Protein AF-0000000081766936 (afdb_homodimer)

Structure (mmCIF, N/CA/C/O backbone):
data_AF-0000000081766936-model_v1
#
loop_
_entity.id
_entity.type
_entity.pdbx_description
1 polymer 'FSD1-like protein'
#
loop_
_atom_site.group_PDB
_atom_site.id
_atom_site.type_symbol
_atom_site.label_atom_id
_atom_site.label_alt_id
_atom_site.label_comp_id
_atom_site.label_asym_id
_atom_site.label_entity_id
_atom_site.label_seq_id
_atom_site.pdbx_PDB_ins_code
_atom_site.Cartn_x
_atom_site.Cartn_y
_atom_site.Cartn_z
_atom_site.occupancy
_atom_site.B_iso_or_equiv
_atom_site.auth_seq_id
_atom_site.auth_comp_id
_atom_site.auth_asym_id
_atom_site.auth_atom_id
_atom_site.pdbx_PDB_model_num
ATOM 1 N N . MET A 1 1 ? -7.766 71.312 34.156 1 83.62 1 MET A N 1
ATOM 2 C CA . MET A 1 1 ? -7.609 71 32.75 1 83.62 1 MET A CA 1
ATOM 3 C C . MET A 1 1 ? -6.629 69.812 32.562 1 83.62 1 MET A C 1
ATOM 5 O O . MET A 1 1 ? -6.992 68.812 32 1 83.62 1 MET A O 1
ATOM 9 N N . LEU A 1 2 ? -5.496 69.875 33.344 1 88.75 2 LEU A N 1
ATOM 10 C CA . LEU A 1 2 ? -4.453 68.875 33.188 1 88.75 2 LEU A CA 1
ATOM 11 C C . LEU A 1 2 ? -4.863 67.5 33.812 1 88.75 2 LEU A C 1
ATOM 13 O O . LEU A 1 2 ? -4.609 66.438 33.25 1 88.75 2 LEU A O 1
ATOM 17 N N . LYS A 1 3 ? -5.656 67.562 34.938 1 91.81 3 LYS A N 1
ATOM 18 C CA . LYS A 1 3 ? -6.094 66.375 35.625 1 91.81 3 LYS A CA 1
ATOM 19 C C . LYS A 1 3 ? -7.094 65.562 34.781 1 91.81 3 LYS A C 1
ATOM 21 O O . LYS A 1 3 ? -7.031 64.375 34.719 1 91.81 3 LYS A O 1
ATOM 26 N N . GLU A 1 4 ? -7.965 66.25 34.188 1 93.62 4 GLU A N 1
ATOM 27 C CA . GLU A 1 4 ? -8.953 65.625 33.312 1 93.62 4 GLU A CA 1
ATOM 28 C C . GLU A 1 4 ? -8.289 64.938 32.125 1 93.62 4 GLU A C 1
ATOM 30 O O . GLU A 1 4 ? -8.68 63.844 31.734 1 93.62 4 GLU A O 1
ATOM 35 N N . ALA A 1 5 ? -7.328 65.625 31.578 1 92.69 5 ALA A N 1
ATOM 36 C CA . ALA A 1 5 ? -6.594 65.062 30.469 1 92.69 5 ALA A CA 1
ATOM 37 C C . ALA A 1 5 ? -5.859 63.781 30.875 1 92.69 5 ALA A C 1
ATOM 39 O O . ALA A 1 5 ? -5.844 62.781 30.125 1 92.69 5 ALA A O 1
ATOM 40 N N . LEU A 1 6 ? -5.273 63.75 32.094 1 95.75 6 LEU A N 1
ATOM 41 C CA . LEU A 1 6 ? -4.562 62.594 32.594 1 95.75 6 LEU A CA 1
ATOM 42 C C . LEU A 1 6 ? -5.527 61.438 32.844 1 95.75 6 LEU A C 1
ATOM 44 O O . LEU A 1 6 ? -5.211 60.281 32.562 1 95.75 6 LEU A O 1
ATOM 48 N N . GLN A 1 7 ? -6.684 61.781 33.375 1 95.56 7 GLN A N 1
ATOM 49 C CA . GLN A 1 7 ? -7.707 60.75 33.594 1 95.56 7 GLN A CA 1
ATOM 50 C C . GLN A 1 7 ? -8.141 60.094 32.312 1 95.56 7 GLN A C 1
ATOM 52 O O . GLN A 1 7 ? -8.367 58.906 32.25 1 95.56 7 GLN A O 1
ATOM 57 N N . ARG A 1 8 ? -8.219 60.875 31.25 1 96.19 8 ARG A N 1
ATOM 58 C CA . ARG A 1 8 ? -8.57 60.344 29.938 1 96.19 8 ARG A CA 1
ATOM 59 C C . ARG A 1 8 ? -7.477 59.438 29.422 1 96.19 8 ARG A C 1
ATOM 61 O O . ARG A 1 8 ? -7.766 58.375 28.828 1 96.19 8 ARG A O 1
ATOM 68 N N . ILE A 1 9 ? -6.27 59.781 29.609 1 95.38 9 ILE A N 1
ATOM 69 C CA . ILE A 1 9 ? -5.133 58.969 29.188 1 95.38 9 ILE A CA 1
ATOM 70 C C . ILE A 1 9 ? -5.168 57.625 29.922 1 95.38 9 ILE A C 1
ATOM 72 O O . ILE A 1 9 ? -4.957 56.562 29.297 1 95.38 9 ILE A O 1
ATOM 76 N N . ILE A 1 10 ? -5.465 57.688 31.203 1 96.69 10 ILE A N 1
ATOM 77 C CA . ILE A 1 10 ? -5.543 56.469 32.031 1 96.69 10 ILE A CA 1
ATOM 78 C C . ILE A 1 10 ? -6.625 55.531 31.484 1 96.69 10 ILE A C 1
ATOM 80 O O . ILE A 1 10 ? -6.402 54.344 31.312 1 96.69 10 ILE A O 1
ATOM 84 N N . SER A 1 11 ? -7.789 56.125 31.141 1 97.38 11 SER A N 1
ATOM 85 C CA . SER A 1 11 ? -8.883 55.344 30.594 1 97.38 11 SER A CA 1
ATOM 86 C C . SER A 1 11 ? -8.508 54.719 29.25 1 97.38 11 SER A C 1
ATOM 88 O O . SER A 1 11 ? -8.805 53.562 28.984 1 97.38 11 SER A O 1
ATOM 90 N N . THR A 1 12 ? -7.848 55.469 28.438 1 96.38 12 THR A N 1
ATOM 91 C CA . THR A 1 12 ? -7.426 55 27.109 1 96.38 12 THR A CA 1
ATOM 92 C C . THR A 1 12 ? -6.43 53.844 27.234 1 96.38 12 THR A C 1
ATOM 94 O O . THR A 1 12 ? -6.543 52.844 26.547 1 96.38 12 THR A O 1
ATOM 97 N N . LEU A 1 13 ? -5.492 54 28.156 1 96.75 13 LEU A N 1
ATOM 98 C CA . LEU A 1 13 ? -4.492 52.969 28.375 1 96.75 13 LEU A CA 1
ATOM 99 C C . LEU A 1 13 ? -5.137 51.688 28.906 1 96.75 13 LEU A C 1
ATOM 101 O O . LEU A 1 13 ? -4.812 50.594 28.453 1 96.75 13 LEU A O 1
ATOM 105 N N . ALA A 1 14 ? -6.031 51.875 29.859 1 97.31 14 ALA A N 1
ATOM 106 C CA . ALA A 1 14 ? -6.719 50.719 30.422 1 97.31 14 ALA A CA 1
ATOM 107 C C . ALA A 1 14 ? -7.488 49.938 29.359 1 97.31 14 ALA A C 1
ATOM 109 O O . ALA A 1 14 ? -7.422 48.719 29.312 1 97.31 14 ALA A O 1
ATOM 110 N N . ASN A 1 15 ? -8.203 50.688 28.531 1 97.69 15 ASN A N 1
ATOM 111 C CA . ASN A 1 15 ? -8.961 50.062 27.453 1 97.69 15 ASN A CA 1
ATOM 112 C C . ASN A 1 15 ? -8.039 49.344 26.469 1 97.69 15 ASN A C 1
ATOM 114 O O . ASN A 1 15 ? -8.359 48.25 26.016 1 97.69 15 ASN A O 1
ATOM 118 N N . LYS A 1 16 ? -6.945 49.969 26.109 1 97.38 16 LYS A N 1
ATOM 119 C CA . LYS A 1 16 ? -5.988 49.344 25.188 1 97.38 16 LYS A CA 1
ATOM 120 C C . LYS A 1 16 ? -5.41 48.062 25.797 1 97.38 16 LYS A C 1
ATOM 122 O O . LYS A 1 16 ? -5.254 47.062 25.109 1 97.38 16 LYS A O 1
ATOM 127 N N . ASN A 1 17 ? -5.07 48.094 27.125 1 97.5 17 ASN A N 1
ATOM 128 C CA . ASN A 1 17 ? -4.586 46.875 27.812 1 97.5 17 ASN A CA 1
ATOM 129 C C . ASN A 1 17 ? -5.598 45.75 27.734 1 97.5 17 ASN A C 1
ATOM 131 O O . ASN A 1 17 ? -5.219 44.594 27.516 1 97.5 17 ASN A O 1
ATOM 135 N N . ASP A 1 18 ? -6.836 46.125 27.812 1 98.12 18 ASP A N 1
ATOM 136 C CA . ASP A 1 18 ? -7.895 45.125 27.703 1 98.12 18 ASP A CA 1
ATOM 137 C C . ASP A 1 18 ? -7.938 44.531 26.312 1 98.12 18 ASP A C 1
ATOM 139 O O . ASP A 1 18 ? -8.109 43.312 26.156 1 98.12 18 ASP A O 1
ATOM 143 N N . GLU A 1 19 ? -7.793 45.344 25.297 1 98 19 GLU A N 1
ATOM 144 C CA . GLU A 1 19 ? -7.785 44.906 23.906 1 98 19 GLU A CA 1
ATOM 145 C C . GLU A 1 19 ? -6.625 43.938 23.656 1 98 19 GLU A C 1
ATOM 147 O O . GLU A 1 19 ? -6.801 42.906 23.016 1 98 19 GLU A O 1
ATOM 152 N N . ILE A 1 20 ? -5.496 44.25 24.219 1 98.44 20 ILE A N 1
ATOM 153 C CA . ILE A 1 20 ? -4.301 43.438 24 1 98.44 20 ILE A CA 1
ATOM 154 C C . ILE A 1 20 ? -4.449 42.094 24.719 1 98.44 20 ILE A C 1
ATOM 156 O O . ILE A 1 20 ? -4.098 41.062 24.172 1 98.44 20 ILE A O 1
ATOM 160 N N . GLN A 1 21 ? -4.984 42.219 26 1 98.12 21 GLN A N 1
ATOM 161 C CA . GLN A 1 21 ? -5.211 40.969 26.734 1 98.12 21 GLN A CA 1
ATOM 162 C C . GLN A 1 21 ? -6.164 40.031 25.984 1 98.12 21 GLN A C 1
ATOM 164 O O . GLN A 1 21 ? -5.941 38.844 25.922 1 98.12 21 GLN A O 1
ATOM 169 N N . ASN A 1 22 ? -7.242 40.625 25.422 1 98.31 22 ASN A N 1
ATOM 170 C CA . ASN A 1 22 ? -8.188 39.844 24.641 1 98.31 22 ASN A CA 1
ATOM 171 C C . ASN A 1 22 ? -7.52 39.219 23.406 1 98.31 22 ASN A C 1
ATOM 173 O O . ASN A 1 22 ? -7.824 38.094 23.047 1 98.31 22 ASN A O 1
ATOM 177 N N . PHE A 1 23 ? -6.664 39.906 22.75 1 98.44 23 PHE A N 1
ATOM 178 C CA . PHE A 1 23 ? -5.957 39.375 21.578 1 98.44 23 PHE A CA 1
ATOM 179 C C . PHE A 1 23 ? -5.008 38.25 21.969 1 98.44 23 PHE A C 1
ATOM 181 O O . PHE A 1 23 ? -4.891 37.281 21.25 1 98.44 23 PHE A O 1
ATOM 188 N N . ILE A 1 24 ? -4.371 38.375 23.125 1 98.38 24 ILE A N 1
ATOM 189 C CA . ILE A 1 24 ? -3.516 37.312 23.656 1 98.38 24 ILE A CA 1
ATOM 190 C C . ILE A 1 24 ? -4.332 36.031 23.828 1 98.38 24 ILE A C 1
ATOM 192 O O . ILE A 1 24 ? -3.883 34.938 23.438 1 98.38 24 ILE A O 1
ATOM 196 N N . ASP A 1 25 ? -5.496 36.188 24.375 1 98.44 25 ASP A N 1
ATOM 197 C CA . ASP A 1 25 ? -6.371 35.031 24.547 1 98.44 25 ASP A CA 1
ATOM 198 C C . ASP A 1 25 ? -6.719 34.406 23.188 1 98.44 25 ASP A C 1
ATOM 200 O O . ASP A 1 25 ? -6.742 33.188 23.062 1 98.44 25 ASP A O 1
ATOM 204 N N . THR A 1 26 ? -7.043 35.25 22.219 1 98.19 26 THR A N 1
ATOM 205 C CA . THR A 1 26 ? -7.34 34.75 20.875 1 98.19 26 THR A CA 1
ATOM 206 C C . THR A 1 26 ? -6.148 34 20.297 1 98.19 26 THR A C 1
ATOM 208 O O . THR A 1 26 ? -6.32 32.938 19.719 1 98.19 26 THR A O 1
ATOM 211 N N . LEU A 1 27 ? -4.969 34.562 20.469 1 98.62 27 LEU A N 1
ATOM 212 C CA . LEU A 1 27 ? -3.76 33.906 19.969 1 98.62 27 LEU A CA 1
ATOM 213 C C . LEU A 1 27 ? -3.557 32.562 20.641 1 98.62 27 LEU A C 1
ATOM 215 O O . LEU A 1 27 ? -3.229 31.562 19.984 1 98.62 27 LEU A O 1
ATOM 219 N N . ASN A 1 28 ? -3.779 32.531 21.953 1 98.5 28 ASN A N 1
ATOM 220 C CA . ASN A 1 28 ? -3.627 31.281 22.688 1 98.5 28 ASN A CA 1
ATOM 221 C C . ASN A 1 28 ? -4.633 30.234 22.219 1 98.5 28 ASN A C 1
ATOM 223 O O . ASN A 1 28 ? -4.297 29.062 22.094 1 98.5 28 ASN A O 1
ATOM 227 N N . HIS A 1 29 ? -5.832 30.688 21.953 1 98.19 29 HIS A N 1
ATOM 228 C CA . HIS A 1 29 ? -6.848 29.781 21.422 1 98.19 29 HIS A CA 1
ATOM 229 C C . HIS A 1 29 ? -6.461 29.25 20.047 1 98.19 29 HIS A C 1
ATOM 231 O O . HIS A 1 29 ? -6.605 28.047 19.766 1 98.19 29 HIS A O 1
ATOM 237 N N . THR A 1 30 ? -5.977 30.062 19.156 1 98.38 30 THR A N 1
ATOM 238 C CA . THR A 1 30 ? -5.555 29.672 17.812 1 98.38 30 THR A CA 1
ATOM 239 C C . THR A 1 30 ? -4.383 28.703 17.891 1 98.38 30 THR A C 1
ATOM 241 O O . THR A 1 30 ? -4.34 27.719 17.141 1 98.38 30 THR A O 1
ATOM 244 N N . LEU A 1 31 ? -3.471 29.016 18.828 1 98.06 31 LEU A N 1
ATOM 245 C CA . LEU A 1 31 ? -2.326 28.125 19.016 1 98.06 31 LEU A CA 1
ATOM 246 C C . LEU A 1 31 ? -2.781 26.734 19.406 1 98.06 31 LEU A C 1
ATOM 248 O O . LEU A 1 31 ? -2.301 25.734 18.859 1 98.06 31 LEU A O 1
ATOM 252 N N . LYS A 1 32 ? -3.705 26.656 20.344 1 98.25 32 LYS A N 1
ATOM 253 C CA . LYS A 1 32 ? -4.277 25.375 20.75 1 98.25 32 LYS A CA 1
ATOM 254 C C . LYS A 1 32 ? -4.973 24.688 19.578 1 98.25 32 LYS A C 1
ATOM 256 O O . LYS A 1 32 ? -4.863 23.484 19.406 1 98.25 32 LYS A O 1
ATOM 261 N N . GLY A 1 33 ? -5.656 25.5 18.781 1 98.12 33 GLY A N 1
ATOM 262 C CA . GLY A 1 33 ? -6.328 24.969 17.594 1 98.12 33 GLY A CA 1
ATOM 263 C C . GLY A 1 33 ? -5.367 24.375 16.578 1 98.12 33 GLY A C 1
ATOM 264 O O . GLY A 1 33 ? -5.641 23.328 15.992 1 98.12 33 GLY A O 1
ATOM 265 N N . VAL A 1 34 ? -4.23 25.031 16.359 1 98.12 34 VAL A N 1
ATOM 266 C CA . VAL A 1 34 ? -3.211 24.531 15.445 1 98.12 34 VAL A CA 1
ATOM 267 C C . VAL A 1 34 ? -2.727 23.156 15.906 1 98.12 34 VAL A C 1
ATOM 269 O O . VAL A 1 34 ? -2.627 22.219 15.102 1 98.12 34 VAL A O 1
ATOM 272 N N . GLN A 1 35 ? -2.482 23.016 17.219 1 97.62 35 GLN A N 1
ATOM 273 C CA . GLN A 1 35 ? -1.986 21.766 17.781 1 97.62 35 GLN A CA 1
ATOM 274 C C . GLN A 1 35 ? -3.023 20.656 17.656 1 97.62 35 GLN A C 1
ATOM 276 O O . GLN A 1 35 ? -2.705 19.547 17.219 1 97.62 35 GLN A O 1
ATOM 281 N N . GLU A 1 36 ? -4.246 20.938 17.984 1 97.56 36 GLU A N 1
ATOM 282 C CA . GLU A 1 36 ? -5.312 19.938 17.953 1 97.56 36 GLU A CA 1
ATOM 283 C C . GLU A 1 36 ? -5.625 19.516 16.516 1 97.56 36 GLU A C 1
ATOM 285 O O . GLU A 1 36 ? -5.781 18.312 16.25 1 97.56 36 GLU A O 1
AT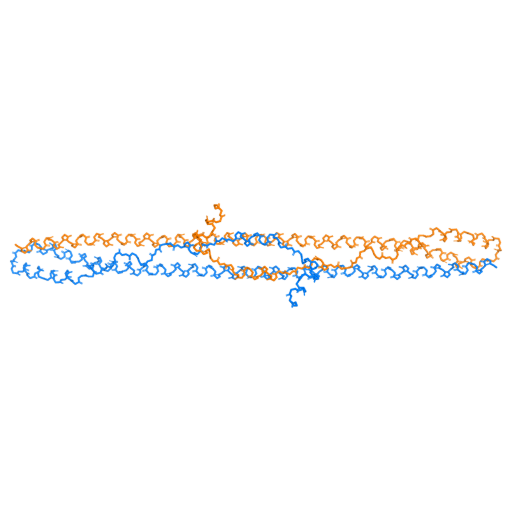OM 290 N N . ASN A 1 37 ? -5.684 20.484 15.633 1 95.88 37 ASN A N 1
ATOM 291 C CA . ASN A 1 37 ? -6.008 20.172 14.242 1 95.88 37 ASN A CA 1
ATOM 292 C C . ASN A 1 37 ? -4.895 19.391 13.57 1 95.88 37 ASN A C 1
ATOM 294 O O . ASN A 1 37 ? -5.164 18.469 12.789 1 95.88 37 ASN A O 1
ATOM 298 N N . SER A 1 38 ? -3.705 19.703 13.867 1 96.69 38 SER A N 1
ATOM 299 C CA . SER A 1 38 ? -2.58 18.953 13.328 1 96.69 38 SER A CA 1
ATOM 300 C C . SER A 1 38 ? -2.605 17.5 13.805 1 96.69 38 SER A C 1
ATOM 302 O O . SER A 1 38 ? -2.393 16.578 13.016 1 96.69 38 SER A O 1
ATOM 304 N N . SER A 1 39 ? -2.904 17.312 15.086 1 97.38 39 SER A N 1
ATOM 305 C CA . SER A 1 39 ? -2.98 15.969 15.648 1 97.38 39 SER A CA 1
ATOM 306 C C . SER A 1 39 ? -4.105 15.164 15.008 1 97.38 39 SER A C 1
ATOM 308 O O . SER A 1 39 ? -3.938 13.977 14.711 1 97.38 39 SER A O 1
ATOM 310 N N . ASN A 1 40 ? -5.207 15.844 14.852 1 96.38 40 ASN A N 1
ATOM 311 C CA . ASN A 1 40 ? -6.348 15.188 14.219 1 96.38 40 ASN A CA 1
ATOM 312 C C . ASN A 1 40 ? -6.027 14.758 12.789 1 96.38 40 ASN A C 1
ATOM 314 O O . ASN A 1 40 ? -6.344 13.633 12.391 1 96.38 40 ASN A O 1
ATOM 318 N N . ILE A 1 41 ? -5.422 15.625 12.055 1 95.56 41 ILE A N 1
ATOM 319 C CA . ILE A 1 41 ? -5.098 15.344 10.656 1 95.56 41 ILE A CA 1
ATOM 320 C C . ILE A 1 41 ? -4.078 14.211 10.586 1 95.56 41 ILE A C 1
ATOM 322 O O . ILE A 1 41 ? -4.176 13.336 9.719 1 95.56 41 ILE A O 1
ATOM 326 N N . LEU A 1 42 ? -3.152 14.195 11.539 1 96.81 42 LEU A N 1
ATOM 327 C CA . LEU A 1 42 ? -2.158 13.125 11.586 1 96.81 42 LEU A CA 1
ATOM 328 C C . LEU A 1 42 ? -2.816 11.781 11.867 1 96.81 42 LEU A C 1
ATOM 330 O O . LEU A 1 42 ? -2.457 10.766 11.266 1 96.81 42 LEU A O 1
ATOM 334 N N . SER A 1 43 ? -3.754 11.797 12.797 1 97.06 43 SER A N 1
ATOM 335 C CA . SER A 1 43 ? -4.484 10.578 13.125 1 97.06 43 SER A CA 1
ATOM 336 C C . SER A 1 43 ? -5.281 10.07 11.93 1 97.06 43 SER A C 1
ATOM 338 O O . SER A 1 43 ? -5.297 8.867 11.656 1 97.06 43 SER A O 1
ATOM 340 N N . GLU A 1 44 ? -5.934 10.977 11.25 1 93.56 44 GLU A N 1
ATOM 341 C CA . GLU A 1 44 ? -6.699 10.602 10.07 1 93.56 44 GLU A CA 1
ATOM 342 C C . GLU A 1 44 ? -5.789 10.07 8.961 1 93.56 44 GLU A C 1
ATOM 344 O O . GLU A 1 44 ? -6.141 9.117 8.266 1 93.56 44 GLU A O 1
ATOM 349 N N . LEU A 1 45 ? -4.684 10.695 8.797 1 94.81 45 LEU A N 1
ATOM 350 C CA . LEU A 1 45 ? -3.695 10.25 7.82 1 94.81 45 LEU A CA 1
ATOM 351 C C . LEU A 1 45 ? -3.244 8.828 8.117 1 94.81 45 LEU A C 1
ATOM 353 O O . LEU A 1 45 ? -3.182 7.988 7.211 1 94.81 45 LEU A O 1
ATOM 357 N N . ASP A 1 46 ? -2.959 8.539 9.406 1 96.56 46 ASP A N 1
ATOM 358 C CA . ASP A 1 46 ? -2.547 7.203 9.828 1 96.56 46 ASP A CA 1
ATOM 359 C C . ASP A 1 46 ? -3.621 6.168 9.5 1 96.56 46 ASP A C 1
ATOM 361 O O . ASP A 1 46 ? -3.311 5.062 9.055 1 96.56 46 ASP A O 1
ATOM 365 N N . GLU A 1 47 ? -4.832 6.504 9.758 1 95.69 47 GLU A N 1
ATOM 366 C CA . GLU A 1 47 ? -5.938 5.586 9.484 1 95.69 47 GLU A CA 1
ATOM 367 C C . GLU A 1 47 ? -6.062 5.309 7.988 1 95.69 47 GLU A C 1
ATOM 369 O O . GLU A 1 47 ? -6.332 4.176 7.582 1 95.69 47 GLU A O 1
ATOM 374 N N . GLU A 1 48 ? -5.898 6.359 7.195 1 91.56 48 GLU A N 1
ATOM 375 C CA . GLU A 1 48 ? -5.977 6.195 5.746 1 91.56 48 GLU A CA 1
ATOM 376 C C . GLU A 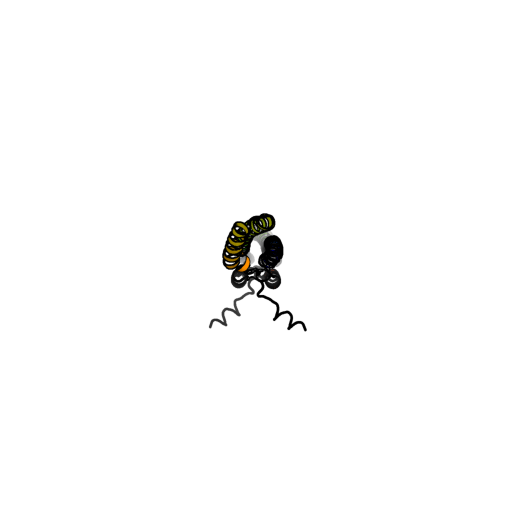1 48 ? -4.887 5.258 5.238 1 91.56 48 GLU A C 1
ATOM 378 O O . GLU A 1 48 ? -5.156 4.352 4.449 1 91.56 48 GLU A O 1
ATOM 383 N N . PHE A 1 49 ? -3.744 5.375 5.715 1 96.25 49 PHE A N 1
ATOM 384 C CA . PHE A 1 49 ? -2.648 4.523 5.266 1 96.25 49 PHE A CA 1
ATOM 385 C C . PHE A 1 49 ? -2.801 3.109 5.812 1 96.25 49 PHE A C 1
ATOM 387 O O . PHE A 1 49 ? -2.486 2.137 5.121 1 96.25 49 PHE A O 1
ATOM 394 N N . ASP A 1 50 ? -3.281 2.969 7.051 1 96.69 50 ASP A N 1
ATOM 395 C CA . ASP A 1 50 ? -3.58 1.643 7.586 1 96.69 50 ASP A CA 1
ATOM 396 C C . ASP A 1 50 ? -4.539 0.885 6.668 1 96.69 50 ASP A C 1
ATOM 398 O O . ASP A 1 50 ? -4.375 -0.317 6.445 1 96.69 50 ASP A O 1
ATOM 402 N N . SER A 1 51 ? -5.477 1.641 6.23 1 95 51 SER A N 1
ATOM 403 C CA . SER A 1 51 ? -6.453 1.029 5.336 1 95 51 SER A CA 1
ATOM 404 C C . SER A 1 51 ? -5.805 0.583 4.031 1 95 51 SER A C 1
ATOM 406 O O . SER A 1 51 ? -6.078 -0.511 3.535 1 95 51 SER A O 1
ATOM 408 N N . LEU A 1 52 ? -4.957 1.372 3.404 1 93.25 52 LEU A N 1
ATOM 409 C CA . LEU A 1 52 ? -4.258 1.016 2.176 1 93.25 52 LEU A CA 1
ATOM 410 C C . LEU A 1 52 ? -3.395 -0.225 2.383 1 93.25 52 LEU A C 1
ATOM 412 O O . LEU A 1 52 ? -3.428 -1.151 1.568 1 93.25 52 LEU A O 1
ATOM 416 N N . TYR A 1 53 ? -2.668 -0.272 3.561 1 96.69 53 TYR A N 1
ATOM 417 C CA . TYR A 1 53 ? -1.836 -1.431 3.867 1 96.69 53 TYR A CA 1
ATOM 418 C C . TYR A 1 53 ? -2.684 -2.689 4.008 1 96.69 53 TYR A C 1
ATOM 420 O O . TYR A 1 53 ? -2.307 -3.756 3.52 1 96.69 53 TYR A O 1
ATOM 428 N N . SER A 1 54 ? -3.777 -2.543 4.691 1 96.69 54 SER A N 1
ATOM 429 C CA . SER A 1 54 ? -4.66 -3.682 4.922 1 96.69 54 SER A CA 1
ATOM 430 C C . SER A 1 54 ? -5.199 -4.238 3.611 1 96.69 54 SER A C 1
ATOM 432 O O . SER A 1 54 ? -5.277 -5.457 3.434 1 96.69 54 SER A O 1
ATOM 434 N N . ILE A 1 55 ? -5.605 -3.414 2.705 1 94.12 55 ILE A N 1
ATOM 435 C CA . ILE A 1 55 ? -6.109 -3.842 1.404 1 94.12 55 ILE A CA 1
ATOM 436 C C . ILE A 1 55 ? -5.008 -4.566 0.636 1 94.12 55 ILE A C 1
ATOM 438 O O . ILE A 1 55 ? -5.238 -5.633 0.063 1 94.12 55 ILE A O 1
ATOM 442 N N . LEU A 1 56 ? -3.803 -4.016 0.574 1 94.81 56 LEU A N 1
ATOM 443 C CA . LEU A 1 56 ? -2.678 -4.645 -0.109 1 94.81 56 LEU A CA 1
ATOM 444 C C . LEU A 1 56 ? -2.416 -6.039 0.449 1 94.81 56 LEU A C 1
ATOM 446 O O . LEU A 1 56 ? -2.199 -6.984 -0.311 1 94.81 56 LEU A O 1
ATOM 450 N N . ASP A 1 57 ? -2.441 -6.199 1.84 1 96.56 57 ASP A N 1
ATOM 451 C CA . ASP A 1 57 ? -2.238 -7.5 2.477 1 96.56 57 ASP A CA 1
ATOM 452 C C . ASP A 1 57 ? -3.264 -8.516 1.987 1 96.56 57 ASP A C 1
ATOM 454 O O . ASP A 1 57 ? -2.912 -9.656 1.663 1 96.56 57 ASP A O 1
ATOM 458 N N . GLU A 1 58 ? -4.477 -8.07 1.956 1 95 58 GLU A N 1
ATOM 459 C CA . GLU A 1 58 ? -5.555 -8.969 1.555 1 95 58 GLU A CA 1
ATOM 460 C C . GLU A 1 58 ? -5.418 -9.375 0.092 1 95 58 GLU A C 1
ATOM 462 O O . GLU A 1 58 ? -5.559 -10.555 -0.242 1 95 58 GLU A O 1
ATOM 467 N N . VAL A 1 59 ? -5.195 -8.43 -0.766 1 93.81 59 VAL A N 1
ATOM 468 C CA . VAL A 1 59 ? -5.059 -8.703 -2.193 1 93.81 59 VAL A CA 1
ATOM 469 C C . VAL A 1 59 ? -3.863 -9.625 -2.432 1 93.81 59 VAL A C 1
ATOM 471 O O . VAL A 1 59 ? -3.955 -10.586 -3.199 1 93.81 59 VAL A O 1
ATOM 474 N N . LYS A 1 60 ? -2.725 -9.359 -1.828 1 94.81 60 LYS A N 1
ATOM 475 C CA . LYS A 1 60 ? -1.541 -10.211 -1.941 1 94.81 60 LYS A CA 1
ATOM 476 C C . LYS A 1 60 ? -1.861 -11.648 -1.561 1 94.81 60 LYS A C 1
ATOM 478 O O . LYS A 1 60 ? -1.518 -12.578 -2.291 1 94.81 60 LYS A O 1
ATOM 483 N N . GLU A 1 61 ? -2.5 -11.836 -0.386 1 96.69 61 GLU A N 1
ATOM 484 C CA . GLU A 1 61 ? -2.834 -13.18 0.085 1 96.69 61 GLU A CA 1
ATOM 485 C C . GLU A 1 61 ? -3.725 -13.906 -0.916 1 96.69 61 GLU A C 1
ATOM 487 O O . GLU A 1 61 ? -3.512 -15.086 -1.2 1 96.69 61 GLU A O 1
ATOM 492 N N . ASN A 1 62 ? -4.746 -13.18 -1.422 1 95.12 62 ASN A N 1
ATOM 493 C CA . ASN A 1 62 ? -5.66 -13.781 -2.387 1 95.12 62 ASN A CA 1
ATOM 494 C C . ASN A 1 62 ? -4.938 -14.203 -3.662 1 95.12 62 ASN A C 1
ATOM 496 O O . ASN A 1 62 ? -5.227 -15.25 -4.23 1 95.12 62 ASN A O 1
ATOM 500 N N . MET A 1 63 ? -4.047 -13.398 -4.117 1 93.56 63 MET A N 1
ATOM 501 C CA . MET A 1 63 ? -3.295 -13.719 -5.328 1 93.56 63 MET A CA 1
ATOM 502 C C . MET A 1 63 ? -2.363 -14.906 -5.09 1 93.56 63 MET A C 1
ATOM 504 O O . MET A 1 63 ? -2.246 -15.789 -5.941 1 93.56 63 MET A O 1
ATOM 508 N N . VAL A 1 64 ? -1.716 -14.922 -3.918 1 97.19 64 VAL A N 1
ATOM 509 C CA . VAL A 1 64 ? -0.863 -16.047 -3.561 1 97.19 64 VAL A CA 1
ATOM 510 C C . VAL A 1 64 ? -1.684 -17.344 -3.559 1 97.19 64 VAL A C 1
ATOM 512 O O . VAL A 1 64 ? -1.258 -18.359 -4.117 1 97.19 64 VAL A O 1
ATOM 515 N N . ILE A 1 65 ? -2.896 -17.281 -2.975 1 97.25 65 ILE A N 1
ATOM 516 C CA . ILE A 1 65 ? -3.783 -18.438 -2.912 1 97.25 65 ILE A CA 1
ATOM 517 C C . ILE A 1 65 ? -4.141 -18.891 -4.328 1 97.25 65 ILE A C 1
ATOM 519 O O . ILE A 1 65 ? -4.113 -20.078 -4.629 1 97.25 65 ILE A O 1
ATOM 523 N N . SER A 1 66 ? -4.461 -17.938 -5.211 1 95.88 66 SER A N 1
ATOM 524 C CA . SER A 1 66 ? -4.824 -18.266 -6.59 1 95.88 66 SER A CA 1
ATOM 525 C C . SER A 1 66 ? -3.68 -18.969 -7.312 1 95.88 66 SER A C 1
ATOM 527 O O . SER A 1 66 ? -3.9 -19.938 -8.031 1 95.88 66 SER A O 1
ATOM 529 N N . ILE A 1 67 ? -2.484 -18.5 -7.16 1 96.38 67 ILE A N 1
ATOM 530 C CA . ILE A 1 67 ? -1.314 -19.094 -7.805 1 96.38 67 ILE A CA 1
ATOM 531 C C . ILE A 1 67 ? -1.098 -20.516 -7.289 1 96.38 67 ILE A C 1
ATOM 533 O O . ILE A 1 67 ? -0.874 -21.438 -8.078 1 96.38 67 ILE A O 1
ATOM 537 N N . LYS A 1 68 ? -1.195 -20.703 -5.973 1 97.94 68 LYS A N 1
ATOM 538 C CA . LYS A 1 68 ? -0.988 -22.016 -5.367 1 97.94 68 LYS A CA 1
ATOM 539 C C . LYS A 1 68 ? -2.072 -23 -5.801 1 97.94 68 LYS A C 1
ATOM 541 O O . LYS A 1 68 ? -1.8 -24.172 -5.992 1 97.94 68 LYS A O 1
ATOM 546 N N . GLN A 1 69 ? -3.314 -22.5 -5.949 1 97.69 69 GLN A N 1
ATOM 547 C CA . GLN A 1 69 ? -4.406 -23.359 -6.418 1 97.69 69 GLN A CA 1
ATOM 548 C C . GLN A 1 69 ? -4.168 -23.812 -7.852 1 97.69 69 GLN A C 1
ATOM 550 O O . GLN A 1 69 ? -4.391 -24.984 -8.18 1 97.69 69 GLN A O 1
ATOM 555 N N . GLU A 1 70 ? -3.73 -22.875 -8.68 1 96.56 70 GLU A N 1
ATOM 556 C CA . GLU A 1 70 ? -3.42 -23.219 -10.062 1 96.56 70 GLU A CA 1
ATOM 557 C C . GLU A 1 70 ? -2.256 -24.203 -10.141 1 96.56 70 GLU A C 1
ATOM 559 O O . GLU A 1 70 ? -2.299 -25.172 -10.914 1 96.56 70 GLU A O 1
ATOM 564 N N . GLN A 1 71 ? -1.231 -23.969 -9.383 1 97.81 71 GLN A N 1
ATOM 565 C CA . GLN A 1 71 ? -0.109 -24.906 -9.305 1 97.81 71 GLN A CA 1
ATOM 566 C C . GLN A 1 71 ? -0.581 -26.297 -8.914 1 97.81 71 GLN A C 1
ATOM 568 O O . GLN A 1 71 ? -0.183 -27.297 -9.539 1 97.81 71 GLN A O 1
ATOM 573 N N . ALA A 1 72 ? -1.421 -26.391 -7.855 1 98.06 72 ALA A N 1
ATOM 574 C CA . ALA A 1 72 ? -1.921 -27.672 -7.367 1 98.06 72 ALA A CA 1
ATOM 575 C C . ALA A 1 72 ? -2.77 -28.375 -8.43 1 98.06 72 ALA A C 1
ATOM 577 O O . ALA A 1 72 ? -2.639 -29.578 -8.648 1 98.06 72 ALA A O 1
ATOM 578 N N . ARG A 1 73 ? -3.654 -27.609 -9.07 1 98.19 73 ARG A N 1
ATOM 579 C CA . ARG A 1 73 ? -4.527 -28.156 -10.102 1 98.19 73 ARG A CA 1
ATOM 580 C C . ARG A 1 73 ? -3.711 -28.781 -11.234 1 98.19 73 ARG A C 1
ATOM 582 O O . ARG A 1 73 ? -3.943 -29.922 -11.617 1 98.19 73 ARG A O 1
ATOM 589 N N . LYS A 1 74 ? -2.797 -28.078 -11.797 1 98.12 74 LYS A N 1
ATOM 590 C CA . LYS A 1 74 ? -1.97 -28.562 -12.898 1 98.12 74 LYS A CA 1
ATOM 591 C C . LYS A 1 74 ? -1.126 -29.766 -12.469 1 98.12 74 LYS A C 1
ATOM 593 O O . LYS A 1 74 ? -1.022 -30.75 -13.203 1 98.12 74 LYS A O 1
ATOM 598 N N . SER A 1 75 ? -0.492 -29.688 -11.258 1 98.5 75 SER A N 1
ATOM 599 C CA . SER A 1 75 ? 0.328 -30.781 -10.75 1 98.5 75 SER A CA 1
ATOM 600 C C . SER A 1 75 ? -0.492 -32.062 -10.602 1 98.5 75 SER A C 1
ATOM 602 O O . SER A 1 75 ? -0.03 -33.156 -10.953 1 98.5 75 SER A O 1
ATOM 604 N N . GLN A 1 76 ? -1.696 -31.906 -10.094 1 98.5 76 GLN A N 1
ATOM 605 C CA . GLN A 1 76 ? -2.564 -33.062 -9.891 1 98.5 76 GLN A CA 1
ATOM 606 C C . GLN A 1 76 ? -2.932 -33.719 -11.211 1 98.5 76 GLN A C 1
ATOM 608 O O . GLN A 1 76 ? -2.924 -34.938 -11.328 1 98.5 76 GLN A O 1
ATOM 613 N N . GLU A 1 77 ? -3.25 -32.938 -12.195 1 98.12 77 GLU A N 1
ATOM 614 C CA . GLU A 1 77 ? -3.598 -33.469 -13.516 1 98.12 77 GLU A CA 1
ATOM 615 C C . GLU A 1 77 ? -2.428 -34.219 -14.133 1 98.12 77 GLU A C 1
ATOM 617 O O . GLU A 1 77 ? -2.602 -35.312 -14.648 1 98.12 77 GLU A O 1
ATOM 622 N N . LEU A 1 78 ? -1.239 -33.656 -14.047 1 98.56 78 LEU A N 1
ATOM 623 C CA . LEU A 1 78 ? -0.046 -34.281 -14.602 1 98.56 78 LEU A CA 1
ATOM 624 C C . LEU A 1 78 ? 0.309 -35.562 -13.836 1 98.56 78 LEU A C 1
ATOM 626 O O . LEU A 1 78 ? 0.684 -36.562 -14.438 1 98.56 78 LEU A O 1
ATOM 630 N N . GLN A 1 79 ? 0.166 -35.5 -12.523 1 98.31 79 GLN A N 1
ATOM 631 C CA . GLN A 1 79 ? 0.446 -36.688 -11.703 1 98.31 79 GLN A CA 1
ATOM 632 C C . GLN A 1 79 ? -0.508 -37.844 -12.031 1 98.31 79 GLN A C 1
ATOM 634 O O . GLN A 1 79 ? -0.107 -39 -12.039 1 98.31 79 GLN A O 1
ATOM 639 N N . SER A 1 80 ? -1.745 -37.5 -12.289 1 98.06 80 SER A N 1
ATOM 640 C CA . SER A 1 80 ? -2.721 -38.531 -12.688 1 98.06 80 SER A CA 1
ATOM 641 C C . SER A 1 80 ? -2.324 -39.188 -14.008 1 98.06 80 SER A C 1
ATOM 643 O O . SER A 1 80 ? -2.385 -40.406 -14.133 1 98.06 80 SER A O 1
ATOM 645 N N . GLN A 1 81 ? -1.872 -38.344 -14.961 1 97.69 81 GLN A N 1
ATOM 646 C CA . GLN A 1 81 ? -1.408 -38.875 -16.234 1 97.69 81 GLN A CA 1
ATOM 647 C C . GLN A 1 81 ? -0.173 -39.75 -16.031 1 97.69 81 GLN A C 1
ATOM 649 O O . GLN A 1 81 ? -0.045 -40.812 -16.656 1 97.69 81 GLN A O 1
ATOM 654 N N . LEU A 1 82 ? 0.72 -39.312 -15.148 1 98.31 82 LEU A N 1
ATOM 655 C CA . LEU A 1 82 ? 1.918 -40.062 -14.852 1 98.31 82 LEU A CA 1
ATOM 656 C C . LEU A 1 82 ? 1.552 -41.469 -14.312 1 98.31 82 LEU A C 1
ATOM 658 O O . LEU A 1 82 ? 2.111 -42.469 -14.742 1 98.31 82 LEU A O 1
ATOM 662 N N . SER A 1 83 ? 0.583 -41.5 -13.469 1 98.06 83 SER A N 1
ATOM 663 C CA . SER A 1 83 ? 0.145 -42.75 -12.875 1 98.06 83 SER A CA 1
ATOM 664 C C . SER A 1 83 ? -0.442 -43.688 -13.93 1 98.06 83 SER A C 1
ATOM 666 O O . SER A 1 83 ? -0.142 -44.906 -13.945 1 98.06 83 SER A O 1
ATOM 668 N N . GLN A 1 84 ? -1.227 -43.188 -14.805 1 97.56 84 GLN A N 1
ATOM 669 C CA . GLN A 1 84 ? -1.811 -43.969 -15.891 1 97.56 84 GLN A CA 1
ATOM 670 C C . GLN A 1 84 ? -0.728 -44.531 -16.797 1 97.56 84 GLN A C 1
ATOM 672 O O . GLN A 1 84 ? -0.776 -45.719 -17.172 1 97.56 84 GLN A O 1
ATOM 677 N N . CYS A 1 85 ? 0.203 -43.688 -17.125 1 98.06 85 CYS A N 1
ATOM 678 C CA . CYS A 1 85 ? 1.297 -44.094 -17.984 1 98.06 85 CYS A CA 1
ATOM 679 C C . CYS A 1 85 ? 2.137 -45.188 -17.328 1 98.06 85 CYS A C 1
ATOM 681 O O . CYS A 1 85 ? 2.514 -46.156 -17.969 1 98.06 85 CYS A O 1
ATOM 683 N N . ASN A 1 86 ? 2.439 -45.031 -16.047 1 97.94 86 ASN A N 1
ATOM 684 C CA . ASN A 1 86 ? 3.232 -46 -15.32 1 97.94 86 ASN A CA 1
ATOM 685 C C . ASN A 1 86 ? 2.533 -47.375 -15.281 1 97.94 86 ASN A C 1
ATOM 687 O O . ASN A 1 86 ? 3.166 -48.406 -15.492 1 97.94 86 ASN A O 1
ATOM 691 N N . ASN A 1 87 ? 1.224 -47.375 -15.062 1 97.38 87 ASN A N 1
ATOM 692 C CA . ASN A 1 87 ? 0.448 -48.625 -15.055 1 97.38 87 ASN A CA 1
ATOM 693 C C . ASN A 1 87 ? 0.448 -49.281 -16.422 1 97.38 87 ASN A C 1
ATOM 695 O O . ASN A 1 87 ? 0.639 -50.5 -16.531 1 97.38 87 ASN A O 1
ATOM 699 N N . ALA A 1 88 ? 0.265 -48.5 -17.438 1 97.19 88 ALA A N 1
ATOM 700 C CA . ALA A 1 88 ? 0.255 -49.031 -18.797 1 97.19 88 ALA A CA 1
ATOM 701 C C . ALA A 1 88 ? 1.62 -49.594 -19.172 1 97.19 88 ALA A C 1
ATOM 703 O O . ALA A 1 88 ? 1.707 -50.656 -19.797 1 97.19 88 ALA A O 1
ATOM 704 N N . LEU A 1 89 ? 2.65 -48.844 -18.812 1 97.5 89 LEU A N 1
ATOM 705 C CA . LEU A 1 89 ? 4.012 -49.281 -19.109 1 97.5 89 LEU A CA 1
ATOM 706 C C . LEU A 1 89 ? 4.32 -50.594 -18.422 1 97.5 89 LEU A C 1
ATOM 708 O O . LEU A 1 89 ? 4.875 -51.531 -19.031 1 97.5 89 LEU A O 1
ATOM 712 N N . GLU A 1 90 ? 3.906 -50.75 -17.172 1 96.88 90 GLU A N 1
ATOM 713 C CA . GLU A 1 90 ? 4.117 -51.969 -16.406 1 96.88 90 GLU A CA 1
ATOM 714 C C . GLU A 1 90 ? 3.404 -53.156 -17.062 1 96.88 90 GLU A C 1
ATOM 716 O O . GLU A 1 90 ? 3.998 -54.219 -17.25 1 96.88 90 GLU A O 1
ATOM 721 N N . ASN A 1 91 ? 2.178 -52.969 -17.453 1 96.06 91 ASN A N 1
ATOM 722 C CA . ASN A 1 91 ? 1.396 -54 -18.109 1 96.06 91 ASN A CA 1
ATOM 723 C C . ASN A 1 91 ? 2.01 -54.406 -19.453 1 96.06 91 ASN A C 1
ATOM 725 O O . ASN A 1 91 ? 2.102 -55.594 -19.781 1 96.06 91 ASN A O 1
ATOM 729 N N . SER A 1 92 ? 2.418 -53.406 -20.141 1 96.88 92 SER A N 1
ATOM 730 C CA . SER A 1 92 ? 2.996 -53.656 -21.453 1 96.88 92 SER A CA 1
ATOM 731 C C . SER A 1 92 ? 4.336 -54.344 -21.344 1 96.88 92 SER A C 1
ATOM 733 O O . SER A 1 92 ? 4.664 -55.219 -22.188 1 96.88 92 SER A O 1
ATOM 735 N N . GLU A 1 93 ? 5.09 -54.031 -20.312 1 96.94 93 GLU A N 1
ATOM 736 C CA . GLU A 1 93 ? 6.375 -54.688 -20.094 1 96.94 93 GLU A CA 1
ATOM 737 C C . GLU A 1 93 ? 6.191 -56.156 -19.75 1 96.94 93 GLU A C 1
ATOM 739 O O . GLU A 1 93 ? 6.949 -57.031 -20.219 1 96.94 93 GLU A O 1
ATOM 744 N N . GLU A 1 94 ? 5.188 -56.5 -18.969 1 96.88 94 GLU A N 1
ATOM 745 C CA . GLU A 1 94 ? 4.879 -57.875 -18.641 1 96.88 94 GLU A CA 1
ATOM 746 C C . GLU A 1 94 ? 4.496 -58.656 -19.891 1 96.88 94 GLU A C 1
ATOM 748 O O . GLU A 1 94 ? 4.938 -59.812 -20.078 1 96.88 94 GLU A O 1
ATOM 753 N N . LEU A 1 95 ? 3.67 -58.062 -20.719 1 97.12 95 LEU A N 1
ATOM 754 C CA . LEU A 1 95 ? 3.244 -58.719 -21.969 1 97.12 95 LEU A CA 1
ATOM 755 C C . LEU A 1 95 ? 4.426 -58.906 -22.906 1 97.12 95 LEU A C 1
ATOM 757 O O . LEU A 1 95 ? 4.551 -59.969 -23.531 1 97.12 95 LEU A O 1
ATOM 761 N N . LEU A 1 96 ? 5.25 -57.938 -23 1 97.62 96 LEU A N 1
ATOM 762 C CA . LEU A 1 96 ? 6.449 -58.031 -23.828 1 97.62 96 LEU A CA 1
ATOM 763 C C . LEU A 1 96 ? 7.348 -59.156 -23.359 1 97.62 96 LEU A C 1
ATOM 765 O O . LEU A 1 96 ? 7.844 -59.938 -24.172 1 97.62 96 LEU A O 1
ATOM 769 N N . GLU A 1 97 ? 7.57 -59.344 -22.062 1 97.31 97 GLU A N 1
ATOM 770 C CA . GLU A 1 97 ? 8.391 -60.406 -21.5 1 97.31 97 GLU A CA 1
ATOM 771 C C . GLU A 1 97 ? 7.789 -61.781 -21.812 1 97.31 97 GLU A C 1
ATOM 773 O O . GLU A 1 97 ? 8.508 -62.719 -22.188 1 97.31 97 GLU A O 1
ATOM 778 N N . PHE A 1 98 ? 6.457 -61.781 -21.609 1 96.38 98 PHE A N 1
ATOM 779 C CA . PHE A 1 98 ? 5.77 -63.031 -21.906 1 96.38 98 PHE A CA 1
ATOM 780 C C . PHE A 1 98 ? 5.934 -63.406 -23.375 1 96.38 98 PHE A C 1
ATOM 782 O O . PHE A 1 98 ? 6.219 -64.562 -23.719 1 96.38 98 PHE A O 1
ATOM 789 N N . ALA A 1 99 ? 5.762 -62.5 -24.234 1 97.5 99 ALA A N 1
ATOM 790 C CA . ALA A 1 99 ? 5.883 -62.719 -25.672 1 97.5 99 ALA A CA 1
ATOM 791 C C . ALA A 1 99 ? 7.297 -63.156 -26.047 1 97.5 99 ALA A C 1
ATOM 793 O O . ALA A 1 99 ? 7.477 -64.125 -26.828 1 97.5 99 ALA A O 1
ATOM 794 N N . THR A 1 100 ? 8.25 -62.562 -25.469 1 97.25 100 THR A N 1
ATOM 795 C CA . THR A 1 100 ? 9.641 -62.906 -25.75 1 97.25 100 THR A CA 1
ATOM 796 C C . THR A 1 100 ? 9.969 -64.312 -25.297 1 97.25 100 THR A C 1
ATOM 798 O O . THR A 1 100 ? 10.602 -65.062 -26.047 1 97.25 100 THR A O 1
ATOM 801 N N . ARG A 1 101 ? 9.5 -64.75 -24.141 1 96.75 101 ARG A N 1
ATOM 802 C CA . ARG A 1 101 ? 9.75 -66.125 -23.625 1 96.75 101 ARG A CA 1
ATOM 803 C C . ARG A 1 101 ? 9.047 -67.188 -24.469 1 96.75 101 ARG A C 1
ATOM 805 O O . ARG A 1 101 ? 9.555 -68.312 -24.625 1 96.75 101 ARG A O 1
ATOM 812 N N . SER A 1 102 ? 7.906 -66.688 -25.078 1 96.56 102 SER A N 1
ATOM 813 C CA . SER A 1 102 ? 7.098 -67.688 -25.844 1 96.56 102 SER A CA 1
ATOM 814 C C . SER A 1 102 ? 7.762 -68 -27.172 1 96.56 102 SER A C 1
ATOM 816 O O . SER A 1 102 ? 7.43 -69 -27.797 1 96.56 102 SER A O 1
ATOM 818 N N . LEU A 1 103 ? 8.688 -67.188 -27.594 1 94 103 LEU A N 1
ATOM 819 C CA . LEU A 1 103 ? 9.414 -67.438 -28.828 1 94 103 LEU A CA 1
ATOM 820 C C . LEU A 1 103 ? 10.25 -68.688 -28.703 1 94 103 LEU A C 1
ATOM 822 O O . LEU A 1 103 ? 10.57 -69.312 -29.703 1 94 103 LEU A O 1
ATOM 826 N N . ASP A 1 104 ? 10.586 -69.062 -27.484 1 94.19 104 ASP A N 1
ATOM 827 C CA . ASP A 1 104 ? 11.484 -70.188 -27.25 1 94.19 104 ASP A CA 1
ATOM 828 C C . ASP A 1 104 ? 10.695 -71.5 -27.109 1 94.19 104 ASP A C 1
ATOM 830 O O . ASP A 1 104 ? 11.273 -72.562 -26.953 1 94.19 104 ASP A O 1
ATOM 834 N N . ILE A 1 105 ? 9.391 -71.438 -27.109 1 94.69 105 ILE A N 1
ATOM 835 C CA . ILE A 1 105 ? 8.562 -72.625 -26.984 1 94.69 105 ILE A CA 1
ATOM 836 C C . ILE A 1 105 ? 8.773 -73.5 -28.203 1 94.69 105 ILE A C 1
ATOM 838 O O . ILE A 1 105 ? 8.602 -73.062 -29.344 1 94.69 105 ILE A O 1
ATOM 842 N N . LYS A 1 106 ? 9.016 -74.812 -27.969 1 95 106 LYS A N 1
ATOM 843 C CA . LYS A 1 106 ? 9.375 -75.688 -29.047 1 95 106 LYS A CA 1
ATOM 844 C C . LYS A 1 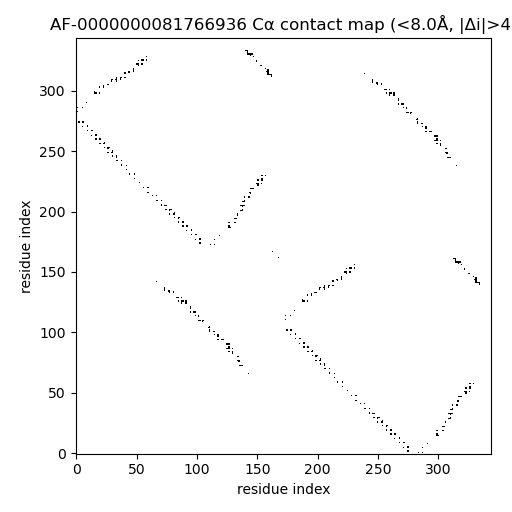106 ? 8.164 -76.5 -29.516 1 95 106 LYS A C 1
ATOM 846 O O . LYS A 1 106 ? 8.023 -76.812 -30.703 1 95 106 LYS A O 1
ATOM 851 N N . GLU A 1 107 ? 7.301 -76.75 -28.578 1 95.19 107 GLU A N 1
ATOM 852 C CA . GLU A 1 107 ? 6.109 -77.562 -28.922 1 95.19 107 GLU A CA 1
ATOM 853 C C . GLU A 1 107 ? 5.113 -76.688 -29.719 1 95.19 107 GLU A C 1
ATOM 855 O O . GLU A 1 107 ? 4.586 -75.688 -29.203 1 95.19 107 GLU A O 1
ATOM 860 N N . PRO A 1 108 ? 4.684 -77.125 -30.969 1 92.75 108 PRO A N 1
ATOM 861 C CA . PRO A 1 108 ? 3.867 -76.25 -31.844 1 92.75 108 PRO A CA 1
ATOM 862 C C . PRO A 1 108 ? 2.5 -75.938 -31.25 1 92.75 108 PRO A C 1
ATOM 864 O O . PRO A 1 108 ? 2.025 -74.812 -31.359 1 92.75 108 PRO A O 1
ATOM 867 N N . GLU A 1 109 ? 1.896 -76.938 -30.672 1 94.56 109 GLU A N 1
ATOM 868 C CA . GLU A 1 109 ? 0.576 -76.688 -30.094 1 94.56 109 GLU A CA 1
ATOM 869 C C . GLU A 1 109 ? 0.648 -75.688 -28.938 1 94.56 109 GLU A C 1
ATOM 871 O O . GLU A 1 109 ? -0.208 -74.812 -28.812 1 94.56 109 GLU A O 1
ATOM 876 N N . GLU A 1 110 ? 1.69 -75.875 -28.141 1 94.75 110 GLU A N 1
ATOM 877 C CA . GLU A 1 110 ? 1.901 -75 -27.031 1 94.75 110 GLU A CA 1
ATOM 878 C C . GLU A 1 110 ? 2.229 -73.562 -27.516 1 94.75 110 GLU A C 1
ATOM 880 O O . GLU A 1 110 ? 1.759 -72.562 -26.938 1 94.75 110 GLU A O 1
ATOM 885 N N . PHE A 1 111 ? 3.066 -73.5 -28.562 1 95.69 111 PHE A N 1
ATOM 886 C CA . PHE A 1 111 ? 3.426 -72.188 -29.156 1 95.69 111 PHE A CA 1
ATOM 887 C C . PHE A 1 111 ? 2.193 -71.5 -29.703 1 95.69 111 PHE A C 1
ATOM 889 O O . PHE A 1 111 ? 1.996 -70.312 -29.453 1 95.69 111 PHE A O 1
ATOM 896 N N . SER A 1 112 ? 1.32 -72.188 -30.438 1 94.75 112 SER A N 1
ATOM 897 C CA . SER A 1 112 ? 0.12 -71.625 -31.047 1 94.75 112 SER A CA 1
ATOM 898 C C . SER A 1 112 ? -0.828 -71.062 -29.984 1 94.75 112 SER A C 1
ATOM 900 O O . SER A 1 112 ? -1.422 -70 -30.156 1 94.75 112 SER A O 1
ATOM 902 N N . LYS A 1 113 ? -0.922 -71.75 -28.875 1 95.5 113 LYS A N 1
ATOM 903 C CA . LYS A 1 113 ? -1.773 -71.312 -27.766 1 95.5 113 LYS A CA 1
ATOM 904 C C . LYS A 1 113 ? -1.246 -70.062 -27.141 1 95.5 113 LYS A C 1
ATOM 906 O O . LYS A 1 113 ? -2.01 -69.125 -26.891 1 95.5 113 LYS A O 1
ATOM 911 N N . ALA A 1 114 ? 0.011 -70 -26.906 1 94.94 114 ALA A N 1
ATOM 912 C CA . ALA A 1 114 ? 0.633 -68.875 -26.312 1 94.94 114 ALA A CA 1
ATOM 913 C C . ALA A 1 114 ? 0.507 -67.625 -27.234 1 94.94 114 ALA A C 1
ATOM 915 O O . ALA A 1 114 ? 0.193 -66.562 -26.781 1 94.94 114 ALA A O 1
ATOM 916 N N . ALA A 1 115 ? 0.749 -67.812 -28.5 1 94.62 115 ALA A N 1
ATOM 917 C CA . ALA A 1 115 ? 0.675 -66.75 -29.484 1 94.62 115 ALA A CA 1
ATOM 918 C C . ALA A 1 115 ? -0.728 -66.188 -29.531 1 94.62 115 ALA A C 1
ATOM 920 O O . ALA A 1 115 ? -0.884 -64.938 -29.641 1 94.62 115 ALA A O 1
ATOM 921 N N . ARG A 1 116 ? -1.728 -67 -29.484 1 94.38 116 ARG A N 1
ATOM 922 C CA . ARG A 1 116 ? -3.111 -66.562 -29.484 1 94.38 116 ARG A CA 1
ATOM 923 C C . ARG A 1 116 ? -3.42 -65.688 -28.234 1 94.38 116 ARG A C 1
ATOM 925 O O . ARG A 1 116 ? -4.074 -64.688 -28.312 1 94.38 116 ARG A O 1
ATOM 932 N N . GLN A 1 117 ? -2.898 -66.188 -27.094 1 95.44 117 GLN A N 1
ATOM 933 C CA . GLN A 1 117 ? -3.1 -65.5 -25.828 1 95.44 117 GLN A CA 1
ATOM 934 C C . GLN A 1 117 ? -2.463 -64.125 -25.859 1 95.44 117 GLN A C 1
ATOM 936 O O . GLN A 1 117 ? -3.064 -63.125 -25.406 1 95.44 117 GLN A O 1
ATOM 941 N N . ILE A 1 118 ? -1.334 -64.062 -26.438 1 96.5 118 ILE A N 1
ATOM 942 C CA . ILE A 1 118 ? -0.592 -62.781 -26.516 1 96.5 118 ILE A CA 1
ATOM 943 C C . ILE A 1 118 ? -1.325 -61.812 -27.438 1 96.5 118 ILE A C 1
ATOM 945 O O . ILE A 1 118 ? -1.459 -60.625 -27.109 1 96.5 118 ILE A O 1
ATOM 949 N N . LYS A 1 119 ? -1.758 -62.25 -28.562 1 94.5 119 LYS A N 1
ATOM 950 C CA . LYS A 1 119 ? -2.502 -61.406 -29.5 1 94.5 119 LYS A CA 1
ATOM 951 C C . LYS A 1 119 ? -3.748 -60.812 -28.844 1 94.5 119 LYS A C 1
ATOM 953 O O . LYS A 1 119 ? -4.035 -59.625 -29 1 94.5 119 LYS A O 1
ATOM 958 N N . ASP A 1 120 ? -4.504 -61.656 -28.078 1 94.12 120 ASP A N 1
ATOM 959 C CA . ASP A 1 120 ? -5.707 -61.219 -27.391 1 94.12 120 ASP A CA 1
ATOM 960 C C . ASP A 1 120 ? -5.383 -60.156 -26.359 1 94.12 120 ASP A C 1
ATOM 962 O O . ASP A 1 120 ? -6.082 -59.125 -26.266 1 94.12 120 ASP A O 1
ATOM 966 N N . ARG A 1 121 ? -4.273 -60.281 -25.641 1 94.5 121 ARG A N 1
ATOM 967 C CA . ARG A 1 121 ? -3.898 -59.375 -24.578 1 94.5 121 ARG A CA 1
ATOM 968 C C . ARG A 1 121 ? -3.414 -58.031 -25.172 1 94.5 121 ARG A C 1
ATOM 970 O O . ARG A 1 121 ? -3.65 -56.969 -24.594 1 94.5 121 ARG A O 1
ATOM 977 N N . VAL A 1 122 ? -2.691 -58.156 -26.312 1 94.81 122 VAL A N 1
ATOM 978 C CA . VAL A 1 122 ? -2.184 -56.938 -26.953 1 94.81 122 VAL A CA 1
ATOM 979 C C . VAL A 1 122 ? -3.35 -56.094 -27.438 1 94.81 122 VAL A C 1
ATOM 981 O O . VAL A 1 122 ? -3.316 -54.875 -27.328 1 94.81 122 VAL A O 1
ATOM 984 N N . THR A 1 123 ? -4.387 -56.719 -27.984 1 91.12 123 THR A N 1
ATOM 985 C CA . THR A 1 123 ? -5.555 -56.031 -28.516 1 91.12 123 THR A CA 1
ATOM 986 C C . THR A 1 123 ? -6.266 -55.25 -27.422 1 91.12 123 THR A C 1
ATOM 988 O O . THR A 1 123 ? -6.832 -54.156 -27.672 1 91.12 123 THR A O 1
ATOM 991 N N . MET A 1 124 ? -6.086 -55.625 -26.109 1 89.75 124 MET A N 1
ATOM 992 C CA . MET A 1 124 ? -6.812 -55.031 -25 1 89.75 124 MET A CA 1
ATOM 993 C C . MET A 1 124 ? -5.879 -54.156 -24.141 1 89.75 124 MET A C 1
ATOM 995 O O . MET A 1 124 ? -6.316 -53.531 -23.203 1 89.75 124 MET A O 1
ATOM 999 N N . ALA A 1 125 ? -4.633 -54.094 -24.547 1 92.38 125 ALA A N 1
ATOM 1000 C CA . ALA A 1 125 ? -3.625 -53.469 -23.703 1 92.38 125 ALA A CA 1
ATOM 1001 C C . ALA A 1 125 ? -3.859 -51.969 -23.578 1 92.38 125 ALA A C 1
ATOM 1003 O O . ALA A 1 125 ? -4.062 -51.281 -24.594 1 92.38 125 ALA A O 1
ATOM 1004 N N . SER A 1 126 ? -3.816 -51.531 -22.328 1 92.06 126 SER A N 1
ATOM 1005 C CA . SER A 1 126 ? -4.035 -50.125 -22.031 1 92.06 126 SER A CA 1
ATOM 1006 C C . SER A 1 126 ? -2.98 -49.219 -22.688 1 92.06 126 SER A C 1
ATOM 1008 O O . SER A 1 126 ? -3.244 -48.062 -23.016 1 92.06 126 SER A O 1
ATOM 1010 N N . ALA A 1 127 ? -1.834 -49.781 -22.875 1 93.88 127 ALA A N 1
ATOM 1011 C CA . ALA A 1 127 ? -0.728 -49.062 -23.484 1 93.88 127 ALA A CA 1
ATOM 1012 C C . ALA A 1 127 ? -1.146 -48.438 -24.812 1 93.88 127 ALA A C 1
ATOM 1014 O O . ALA A 1 127 ? -0.737 -47.312 -25.141 1 93.88 127 ALA A O 1
ATOM 1015 N N . PHE A 1 128 ? -2.012 -49.094 -25.547 1 94.62 128 PHE A N 1
ATOM 1016 C CA . PHE A 1 128 ? -2.365 -48.656 -26.891 1 94.62 128 PHE A CA 1
ATOM 1017 C C . PHE A 1 128 ? -3.6 -47.75 -26.844 1 94.62 128 PHE A C 1
ATOM 1019 O O . PHE A 1 128 ? -4.02 -47.219 -27.875 1 94.62 128 PHE A O 1
ATOM 1026 N N . ARG A 1 129 ? -4.152 -47.469 -25.703 1 93 129 ARG A N 1
ATOM 1027 C CA . ARG A 1 129 ? -5.328 -46.625 -25.531 1 93 129 ARG A CA 1
ATOM 1028 C C . ARG A 1 129 ? -4.973 -45.312 -24.828 1 93 129 ARG A C 1
ATOM 1030 O O . ARG A 1 129 ? -5.82 -44.438 -24.688 1 93 129 ARG A O 1
ATOM 1037 N N . LEU A 1 130 ? -3.75 -45.188 -24.453 1 94.44 130 LEU A N 1
ATOM 1038 C CA . LEU A 1 130 ? -3.279 -44 -23.719 1 94.44 130 LEU A CA 1
ATOM 1039 C C . LEU A 1 130 ? -3.164 -42.781 -24.625 1 94.44 130 LEU A C 1
ATOM 1041 O O . LEU A 1 130 ? -2.711 -42.906 -25.766 1 94.44 130 LEU A O 1
ATOM 1045 N N . SER A 1 131 ? -3.703 -41.719 -24.188 1 92.19 131 SER A N 1
ATOM 1046 C CA . SER A 1 131 ? -3.412 -40.438 -24.844 1 92.19 131 SER A CA 1
ATOM 1047 C C . SER A 1 131 ? -2.043 -39.906 -24.438 1 92.19 131 SER A C 1
ATOM 1049 O O . SER A 1 131 ? -1.771 -39.719 -23.25 1 92.19 131 SER A O 1
ATOM 1051 N N . LEU A 1 132 ? -1.195 -39.688 -25.453 1 95.56 132 LEU A N 1
ATOM 1052 C CA . LEU A 1 132 ? 0.16 -39.25 -25.188 1 95.56 132 LEU A CA 1
ATOM 1053 C C . LEU A 1 132 ? 0.266 -37.719 -25.406 1 95.56 132 LEU A C 1
ATOM 1055 O O . LEU A 1 132 ? 1.121 -37.25 -26.156 1 95.56 132 LEU A O 1
ATOM 1059 N N . LYS A 1 133 ? -0.619 -37.031 -24.781 1 96.38 133 LYS A N 1
ATOM 1060 C CA . LYS A 1 133 ? -0.63 -35.594 -24.734 1 96.38 133 LYS A CA 1
ATOM 1061 C C . LYS A 1 133 ? -0.872 -35.062 -23.328 1 96.38 133 LYS A C 1
ATOM 1063 O O . LYS A 1 133 ? -1.847 -35.438 -22.672 1 96.38 133 LYS A O 1
ATOM 1068 N N . PRO A 1 134 ? 0.094 -34.25 -23 1 96.94 134 PRO A N 1
ATOM 1069 C CA . PRO A 1 134 ? -0.156 -33.688 -21.672 1 96.94 134 PRO A CA 1
ATOM 1070 C C . PRO A 1 134 ? -1.485 -32.938 -21.578 1 96.94 134 PRO A C 1
ATOM 1072 O O . PRO A 1 134 ? -1.842 -32.219 -22.5 1 96.94 134 PRO A O 1
ATOM 1075 N N . LYS A 1 135 ? -2.262 -33.094 -20.469 1 96.25 135 LYS A N 1
ATOM 1076 C CA . LYS A 1 135 ? -3.576 -32.469 -20.312 1 96.25 135 LYS A CA 1
ATOM 1077 C C . LYS A 1 135 ? -3.453 -30.984 -20.016 1 96.25 135 LYS A C 1
ATOM 1079 O O . LYS A 1 135 ? -4.371 -30.203 -20.297 1 96.25 135 LYS A O 1
ATOM 1084 N N . VAL A 1 136 ? -2.227 -30.562 -19.344 1 97.06 136 VAL A N 1
ATOM 1085 C CA . VAL A 1 136 ? -1.987 -29.172 -19.016 1 97.06 136 VAL A CA 1
ATOM 1086 C C . VAL A 1 136 ? -0.55 -28.797 -19.375 1 97.06 136 VAL A C 1
ATOM 1088 O O . VAL A 1 136 ? 0.304 -29.672 -19.531 1 97.06 136 VAL A O 1
ATOM 1091 N N . SER A 1 137 ? -0.441 -27.531 -19.625 1 96.31 137 SER A N 1
ATOM 1092 C CA . SER A 1 137 ? 0.907 -27.031 -19.859 1 96.31 137 SER A CA 1
ATOM 1093 C C . SER A 1 137 ? 1.518 -26.469 -18.578 1 96.31 137 SER A C 1
ATOM 1095 O O . SER A 1 137 ? 0.833 -26.328 -17.562 1 96.31 137 SER A O 1
ATOM 1097 N N . ASP A 1 138 ? 2.818 -26.156 -18.656 1 95.56 138 ASP A N 1
ATOM 1098 C CA . ASP A 1 138 ? 3.484 -25.547 -17.516 1 95.56 138 ASP A CA 1
ATOM 1099 C C . ASP A 1 138 ? 3.369 -24.031 -17.562 1 95.56 138 ASP A C 1
ATOM 1101 O O . ASP A 1 138 ? 3.924 -23.328 -16.703 1 95.56 138 ASP A O 1
ATOM 1105 N N . ASN A 1 139 ? 2.59 -23.578 -18.484 1 91.31 139 ASN A N 1
ATOM 1106 C CA . ASN A 1 139 ? 2.398 -22.141 -18.656 1 91.31 139 ASN A CA 1
ATOM 1107 C C . ASN A 1 139 ? 1.598 -21.531 -17.5 1 91.31 139 ASN A C 1
ATOM 1109 O O . ASN A 1 139 ? 0.501 -22 -17.188 1 91.31 139 ASN A O 1
ATOM 1113 N N . MET A 1 140 ? 2.238 -20.578 -16.875 1 89.31 140 MET A N 1
ATOM 1114 C CA . MET A 1 140 ? 1.638 -19.891 -15.734 1 89.31 140 MET A CA 1
ATOM 1115 C C . MET A 1 140 ? 1.555 -18.391 -15.984 1 89.31 140 MET A C 1
ATOM 1117 O O . MET A 1 140 ? 1.277 -17.609 -15.062 1 89.31 140 MET A O 1
ATOM 1121 N N . THR A 1 141 ? 1.694 -17.828 -17.203 1 87.81 141 THR A N 1
ATOM 1122 C CA . THR A 1 141 ? 1.882 -16.422 -17.531 1 87.81 141 THR A CA 1
ATOM 1123 C C . THR A 1 141 ? 0.617 -15.625 -17.25 1 87.81 141 THR A C 1
ATOM 1125 O O . THR A 1 141 ? 0.686 -14.43 -16.953 1 87.81 141 THR A O 1
ATOM 1128 N N . HIS A 1 142 ? -0.521 -16.25 -17.266 1 87.06 142 HIS A N 1
ATOM 1129 C CA . HIS A 1 142 ? -1.786 -15.555 -17.062 1 87.06 142 HIS A CA 1
ATOM 1130 C C . HIS A 1 142 ? -1.945 -15.109 -15.617 1 87.06 142 HIS A C 1
ATOM 1132 O O . HIS A 1 142 ? -2.857 -14.352 -15.289 1 87.06 142 HIS A O 1
ATOM 1138 N N . LEU A 1 143 ? -0.96 -15.562 -14.695 1 90.38 143 LEU A N 1
ATOM 1139 C CA . LEU A 1 143 ? -1.002 -15.188 -13.281 1 90.38 143 LEU A CA 1
ATOM 1140 C C . LEU A 1 143 ? 0.107 -14.195 -12.953 1 90.38 143 LEU A C 1
ATOM 1142 O O . LEU A 1 143 ? 0.331 -13.875 -11.781 1 90.38 143 LEU A O 1
ATOM 1146 N N . MET A 1 144 ? 0.751 -13.75 -13.938 1 85.81 144 MET A N 1
ATOM 1147 C CA . MET A 1 144 ? 1.77 -12.719 -13.742 1 85.81 144 MET A CA 1
ATOM 1148 C C . MET A 1 144 ? 1.128 -11.359 -13.477 1 85.81 144 MET A C 1
ATOM 1150 O O . MET A 1 144 ? -0.016 -11.125 -13.875 1 85.81 144 MET A O 1
ATOM 1154 N N . VAL A 1 145 ? 1.938 -10.617 -12.703 1 85.88 145 VAL A N 1
ATOM 1155 C CA . VAL A 1 145 ? 1.399 -9.32 -12.328 1 85.88 145 VAL A CA 1
ATOM 1156 C C . VAL A 1 145 ? 2.354 -8.211 -12.773 1 85.88 145 VAL A C 1
ATOM 1158 O O . VAL A 1 145 ? 3.547 -8.461 -12.977 1 85.88 145 VAL A O 1
ATOM 1161 N N . ASP A 1 146 ? 1.776 -7.047 -13.141 1 84 146 ASP A N 1
ATOM 1162 C CA . ASP A 1 146 ? 2.473 -5.785 -13.375 1 84 146 ASP A CA 1
ATOM 1163 C C . ASP A 1 146 ? 1.73 -4.621 -12.727 1 84 146 ASP A C 1
ATOM 1165 O O . ASP A 1 146 ? 0.704 -4.168 -13.234 1 84 146 ASP A O 1
ATOM 1169 N N . PHE A 1 147 ? 2.396 -4.184 -11.594 1 86.62 147 PHE A N 1
ATOM 1170 C CA . PHE A 1 147 ? 1.719 -3.145 -10.82 1 86.62 147 PHE A CA 1
ATOM 1171 C C . PHE A 1 147 ? 2.365 -1.785 -11.062 1 86.62 147 PHE A C 1
ATOM 1173 O O . PHE A 1 147 ? 2.344 -0.921 -10.18 1 86.62 147 PHE A O 1
ATOM 1180 N N . SER A 1 148 ? 2.943 -1.516 -12.234 1 84.31 148 SER A N 1
ATOM 1181 C CA . SER A 1 148 ? 3.611 -0.255 -12.547 1 84.31 148 SER A CA 1
ATOM 1182 C C . SER A 1 148 ? 2.641 0.918 -12.469 1 84.31 148 SER A C 1
ATOM 1184 O O . SER A 1 148 ? 2.988 1.986 -11.961 1 84.31 148 SER A O 1
ATOM 1186 N N . GLN A 1 149 ? 1.474 0.727 -12.992 1 81 149 GLN A N 1
ATOM 1187 C CA . GLN A 1 149 ? 0.478 1.793 -12.969 1 81 149 GLN A CA 1
ATOM 1188 C C . GLN A 1 149 ? 0.067 2.133 -11.539 1 81 149 GLN A C 1
ATOM 1190 O O . GLN A 1 149 ? -0.027 3.309 -11.18 1 81 149 GLN A O 1
ATOM 1195 N N . GLU A 1 150 ? -0.135 1.098 -10.766 1 83 150 GLU A N 1
ATOM 1196 C CA . GLU A 1 150 ? -0.517 1.297 -9.375 1 83 150 GLU A CA 1
ATOM 1197 C C . GLU A 1 150 ? 0.605 1.966 -8.586 1 83 150 GLU A C 1
ATOM 1199 O O . GLU A 1 150 ? 0.348 2.805 -7.719 1 83 150 GLU A O 1
ATOM 1204 N N . ARG A 1 151 ? 1.872 1.657 -8.875 1 86.19 151 ARG A N 1
ATOM 1205 C CA . ARG A 1 151 ? 3.008 2.301 -8.219 1 86.19 151 ARG A CA 1
ATOM 1206 C C . ARG A 1 151 ? 3.029 3.797 -8.508 1 86.19 151 ARG A C 1
ATOM 1208 O O . ARG A 1 151 ? 3.238 4.605 -7.605 1 86.19 151 ARG A O 1
ATOM 1215 N N . GLN A 1 152 ? 2.744 4.098 -9.734 1 83.5 152 GLN A N 1
ATOM 1216 C CA . GLN A 1 152 ? 2.73 5.5 -10.133 1 83.5 152 GLN A CA 1
ATOM 1217 C C . GLN A 1 152 ? 1.611 6.262 -9.43 1 83.5 152 GLN A C 1
ATOM 1219 O O . GLN A 1 152 ? 1.813 7.391 -8.969 1 83.5 152 GLN A O 1
ATOM 1224 N N . MET A 1 153 ? 0.519 5.672 -9.367 1 82.75 153 MET A N 1
ATOM 1225 C CA . MET A 1 153 ? -0.624 6.309 -8.719 1 82.75 153 MET A CA 1
ATOM 1226 C C . MET A 1 153 ? -0.345 6.562 -7.242 1 82.75 153 MET A C 1
ATOM 1228 O O . MET A 1 153 ? -0.707 7.609 -6.707 1 82.75 153 MET A O 1
ATOM 1232 N N . LEU A 1 154 ? 0.309 5.629 -6.594 1 86.12 154 LEU A N 1
ATOM 1233 C CA . LEU A 1 154 ? 0.594 5.75 -5.168 1 86.12 154 LEU A CA 1
ATOM 1234 C C . LEU A 1 154 ? 1.648 6.82 -4.914 1 86.12 154 LEU A C 1
ATOM 1236 O O . LEU A 1 154 ? 1.63 7.484 -3.873 1 86.12 154 LEU A O 1
ATOM 1240 N N . GLN A 1 155 ? 2.451 7.035 -5.941 1 85.56 155 GLN A N 1
ATOM 1241 C CA . GLN A 1 155 ? 3.5 8.039 -5.801 1 85.56 155 GLN A CA 1
ATOM 1242 C C . GLN A 1 155 ? 2.922 9.453 -5.859 1 85.56 155 GLN A C 1
ATOM 1244 O O . GLN A 1 155 ? 3.547 10.406 -5.387 1 85.56 155 GLN A O 1
ATOM 1249 N N . THR A 1 156 ? 1.694 9.516 -6.414 1 79.94 156 THR A N 1
ATOM 1250 C CA . THR A 1 156 ? 1.131 10.844 -6.613 1 79.94 156 THR A CA 1
ATOM 1251 C C . THR A 1 156 ? 0.039 11.125 -5.586 1 79.94 156 THR A C 1
ATOM 1253 O O . THR A 1 156 ? -0.796 12.008 -5.789 1 79.94 156 THR A O 1
ATOM 1256 N N . LEU A 1 157 ? -0.023 10.352 -4.562 1 81.75 157 LEU A N 1
AT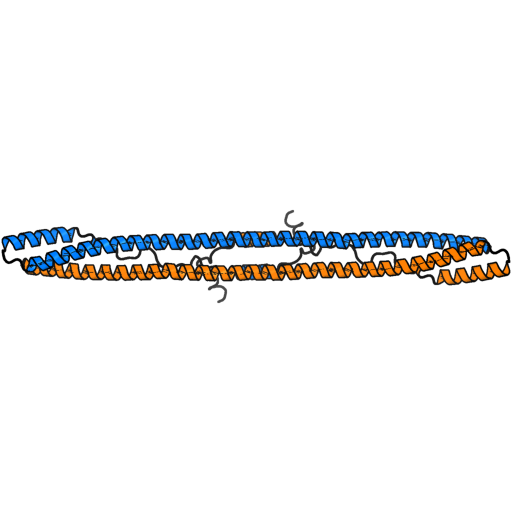OM 1257 C CA . LEU A 1 157 ? -0.962 10.641 -3.484 1 81.75 157 LEU A CA 1
ATOM 1258 C C . LEU A 1 157 ? -0.743 12.047 -2.938 1 81.75 157 LEU A C 1
ATOM 1260 O O . LEU A 1 157 ? 0.393 12.445 -2.666 1 81.75 157 LEU A O 1
ATOM 1264 N N . LYS A 1 158 ? -1.797 12.867 -3.035 1 77.56 158 LYS A N 1
ATOM 1265 C CA . LYS A 1 158 ? -1.698 14.266 -2.621 1 77.56 158 LYS A CA 1
ATOM 1266 C C . LYS A 1 158 ? -2.73 14.594 -1.545 1 77.56 158 LYS A C 1
ATOM 1268 O O . LYS A 1 158 ? -3.684 13.836 -1.342 1 77.56 158 LYS A O 1
ATOM 1273 N N . PHE A 1 159 ? -2.4 15.664 -0.819 1 80.31 159 PHE A N 1
ATOM 1274 C CA . PHE A 1 159 ? -3.381 16.234 0.101 1 80.31 159 PHE A CA 1
ATOM 1275 C C . PHE A 1 159 ? -4.645 16.656 -0.642 1 80.31 159 PHE A C 1
ATOM 1277 O O . PHE A 1 159 ? -4.617 16.844 -1.858 1 80.31 159 PHE A O 1
ATOM 1284 N N . LEU A 1 160 ? -5.891 16.469 0.038 1 66.31 160 LEU A N 1
ATOM 1285 C CA . LEU A 1 160 ? -7.145 16.906 -0.579 1 66.31 160 LEU A CA 1
ATOM 1286 C C . LEU A 1 160 ? -7.016 18.312 -1.147 1 66.31 160 LEU A C 1
ATOM 1288 O O . LEU A 1 160 ? -6.5 19.203 -0.479 1 66.31 160 LEU A O 1
ATOM 1292 N N . PRO A 1 161 ? -7 18.375 -2.48 1 54.03 161 PRO A N 1
ATOM 1293 C CA . PRO A 1 161 ? -7.094 19.781 -2.891 1 54.03 161 PRO A CA 1
ATOM 1294 C C . PRO A 1 161 ? -8.219 20.531 -2.184 1 54.03 161 PRO A C 1
ATOM 1296 O O . PRO A 1 161 ? -9.18 19.906 -1.717 1 54.03 161 PRO A O 1
ATOM 1299 N N . GLY A 1 162 ? -8.148 21.641 -1.623 1 41.47 162 GLY A N 1
ATOM 1300 C CA . GLY A 1 162 ? -9.336 22.359 -1.164 1 41.47 162 GLY A CA 1
ATOM 1301 C C . GLY A 1 162 ? -10.594 21.953 -1.904 1 41.47 162 GLY A C 1
ATOM 1302 O O . GLY A 1 162 ? -10.781 22.312 -3.066 1 41.47 162 GLY A O 1
ATOM 1303 N N . LYS A 1 163 ? -10.789 20.703 -2.002 1 39.34 163 LYS A N 1
ATOM 1304 C CA . LYS A 1 163 ? -12.016 20.203 -2.629 1 39.34 163 LYS A CA 1
ATOM 1305 C C . LYS A 1 163 ? -13.219 21.031 -2.213 1 39.34 163 LYS A C 1
ATOM 1307 O O . LYS A 1 163 ? -13.883 20.734 -1.22 1 39.34 163 LYS A O 1
ATOM 1312 N N . TYR A 1 164 ? -13.227 22.156 -1.721 1 38.19 164 TYR A N 1
ATOM 1313 C CA . TYR A 1 164 ? -14.609 22.562 -1.942 1 38.19 164 TYR A CA 1
ATOM 1314 C C . TYR A 1 164 ? -15.07 22.188 -3.346 1 38.19 164 TYR A C 1
ATOM 1316 O O . TYR A 1 164 ? -16.219 21.812 -3.547 1 38.19 164 TYR A O 1
ATOM 1324 N N . MET A 1 165 ? -14.32 22.438 -4.594 1 32.88 165 MET A N 1
ATOM 1325 C CA . MET A 1 165 ? -15.125 22.734 -5.773 1 32.88 165 MET A CA 1
ATOM 1326 C C . MET A 1 165 ? -15.484 21.453 -6.523 1 32.88 165 MET A C 1
ATOM 1328 O O . MET A 1 165 ? -16.594 21.328 -7.059 1 32.88 165 MET A O 1
ATOM 1332 N N . TYR A 1 166 ? -14.531 20.5 -6.902 1 34.91 166 TYR A N 1
ATOM 1333 C CA . TYR A 1 166 ? -15.047 19.672 -7.992 1 34.91 166 TYR A CA 1
ATOM 1334 C C . TYR A 1 166 ? -16 18.609 -7.473 1 34.91 166 TYR A C 1
ATOM 1336 O O . TYR A 1 166 ? -17.016 18.312 -8.109 1 34.91 166 TYR A O 1
ATOM 1344 N N . TYR A 1 167 ? -15.789 17.844 -6.508 1 36.69 167 TYR A N 1
ATOM 1345 C CA . TYR A 1 167 ? -16.75 16.781 -6.234 1 36.69 167 TYR A CA 1
ATOM 1346 C C . TYR A 1 167 ? -17.984 17.328 -5.547 1 36.69 167 TYR A C 1
ATOM 1348 O O . TYR A 1 167 ? -18.922 16.578 -5.254 1 36.69 167 TYR A O 1
ATOM 1356 N N . MET A 1 168 ? -18.094 18.672 -5.121 1 33.97 168 MET A N 1
ATOM 1357 C CA . MET A 1 168 ? -19.453 19.172 -4.934 1 33.97 168 MET A CA 1
ATOM 1358 C C . MET A 1 168 ? -20.172 19.281 -6.27 1 33.97 168 MET A C 1
ATOM 1360 O O . MET A 1 168 ? -21.406 19.328 -6.309 1 33.97 168 MET A O 1
ATOM 1364 N N . TYR A 1 169 ? -19.562 19.609 -7.395 1 34.03 169 TYR A N 1
ATOM 1365 C CA . TYR A 1 169 ? -20.344 19.875 -8.594 1 34.03 169 TYR A CA 1
ATOM 1366 C C . TYR A 1 169 ? -20.75 18.578 -9.281 1 34.03 169 TYR A C 1
ATOM 1368 O O . TYR A 1 169 ? -21.75 18.516 -10 1 34.03 169 TYR A O 1
ATOM 1376 N N . ASN A 1 170 ? -19.953 17.656 -9.414 1 33.53 170 ASN A N 1
ATOM 1377 C CA . ASN A 1 170 ? -20.438 16.656 -10.375 1 33.53 170 ASN A CA 1
ATOM 1378 C C . ASN A 1 170 ? -21.516 15.766 -9.75 1 33.53 170 ASN A C 1
ATOM 1380 O O . ASN A 1 170 ? -22.031 14.859 -10.406 1 33.53 170 ASN A O 1
ATOM 1384 N N . PHE A 1 171 ? -21.641 15.695 -8.43 1 30.97 171 PHE A N 1
ATOM 1385 C CA . PHE A 1 171 ? -22.797 14.891 -8.062 1 30.97 171 PHE A CA 1
ATOM 1386 C C . PHE A 1 171 ? -24.031 15.766 -7.875 1 30.97 171 PHE A C 1
ATOM 1388 O O . PHE A 1 171 ? -25.047 15.305 -7.375 1 30.97 171 PHE A O 1
ATOM 1395 N N . GLU A 1 172 ? -24.062 17 -8.258 1 23.81 172 GLU A N 1
ATOM 1396 C CA . GLU A 1 172 ? -25.406 17.484 -8.578 1 23.81 172 GLU A CA 1
ATOM 1397 C C . GLU A 1 172 ? -25.828 17.031 -9.977 1 23.81 172 GLU A C 1
ATOM 1399 O O . GLU A 1 172 ? -25 16.984 -10.898 1 23.81 172 GLU A O 1
ATOM 1404 N N . MET B 1 1 ? 4.891 -68.875 -40.031 1 84.19 1 MET B N 1
ATOM 1405 C CA . MET B 1 1 ? 3.887 -67.812 -40.156 1 84.19 1 MET B CA 1
ATOM 1406 C C . MET B 1 1 ? 3.559 -67.188 -38.781 1 84.19 1 MET B C 1
ATOM 1408 O O . MET B 1 1 ? 3.742 -66 -38.562 1 84.19 1 MET B O 1
ATOM 1412 N N . LEU B 1 2 ? 3.461 -68.125 -37.75 1 88.88 2 LEU B N 1
ATOM 1413 C CA . LEU B 1 2 ? 3.064 -67.625 -36.406 1 88.88 2 LEU B CA 1
ATOM 1414 C C . LEU B 1 2 ? 4.234 -67 -35.688 1 88.88 2 LEU B C 1
ATOM 1416 O O . LEU B 1 2 ? 4.055 -66 -35 1 88.88 2 LEU B O 1
ATOM 1420 N N . LYS B 1 3 ? 5.484 -67.438 -35.969 1 92.19 3 LYS B N 1
ATOM 1421 C CA . LYS B 1 3 ? 6.668 -66.875 -35.312 1 92.19 3 LYS B CA 1
ATOM 1422 C C . LYS B 1 3 ? 6.938 -65.5 -35.781 1 92.19 3 LYS B C 1
ATOM 1424 O O . LYS B 1 3 ? 7.281 -64.625 -35 1 92.19 3 LYS B O 1
ATOM 1429 N N . GLU B 1 4 ? 6.781 -65.25 -37.031 1 93.62 4 GLU B N 1
ATOM 1430 C CA . GLU B 1 4 ? 6.98 -63.906 -37.594 1 93.62 4 GLU B CA 1
ATOM 1431 C C . GLU B 1 4 ? 5.957 -62.938 -37.031 1 93.62 4 GLU B C 1
ATOM 1433 O O . GLU B 1 4 ? 6.297 -61.781 -36.75 1 93.62 4 GLU B O 1
ATOM 1438 N N . ALA B 1 5 ? 4.77 -63.406 -36.938 1 92.81 5 ALA B N 1
ATOM 1439 C CA . ALA B 1 5 ? 3.717 -62.562 -36.375 1 92.81 5 ALA B CA 1
ATOM 1440 C C . ALA B 1 5 ? 4.02 -62.188 -34.938 1 92.81 5 ALA B C 1
ATOM 1442 O O . ALA B 1 5 ? 3.812 -61.031 -34.531 1 92.81 5 ALA B O 1
ATOM 1443 N N . LEU B 1 6 ? 4.539 -63.125 -34.125 1 95.81 6 LEU B N 1
ATOM 1444 C CA . LEU B 1 6 ? 4.895 -62.875 -32.75 1 95.81 6 LEU B CA 1
ATOM 1445 C C . LEU B 1 6 ? 6.059 -61.906 -32.656 1 95.81 6 LEU B C 1
ATOM 1447 O O . LEU B 1 6 ? 6.059 -61 -31.781 1 95.81 6 LEU B O 1
ATOM 1451 N N . GLN B 1 7 ? 6.988 -62.062 -33.531 1 95.56 7 GLN B N 1
ATOM 1452 C CA . GLN B 1 7 ? 8.125 -61.156 -33.562 1 95.56 7 GLN B CA 1
ATOM 1453 C C . GLN B 1 7 ? 7.672 -59.719 -33.844 1 95.56 7 GLN B C 1
ATOM 1455 O O . GLN B 1 7 ? 8.195 -58.75 -33.281 1 95.56 7 GLN B O 1
ATOM 1460 N N . ARG B 1 8 ? 6.699 -59.594 -34.719 1 96.12 8 ARG B N 1
ATOM 1461 C CA . ARG B 1 8 ? 6.148 -58.25 -35 1 96.12 8 ARG B CA 1
ATOM 1462 C C . ARG B 1 8 ? 5.434 -57.688 -33.812 1 96.12 8 ARG B C 1
ATOM 1464 O O . ARG B 1 8 ? 5.547 -56.469 -33.531 1 96.12 8 ARG B O 1
ATOM 1471 N N . ILE B 1 9 ? 4.723 -58.438 -33.125 1 95.44 9 ILE B N 1
ATOM 1472 C CA . ILE B 1 9 ? 4.023 -58 -31.922 1 95.44 9 ILE B CA 1
ATOM 1473 C C . ILE B 1 9 ? 5.031 -57.5 -30.891 1 95.44 9 ILE B C 1
ATOM 1475 O O . ILE B 1 9 ? 4.824 -56.469 -30.266 1 95.44 9 ILE B O 1
ATOM 1479 N N . ILE B 1 10 ? 6.125 -58.25 -30.734 1 96.75 10 ILE B N 1
ATOM 1480 C CA . ILE B 1 10 ? 7.176 -57.906 -29.797 1 96.75 10 ILE B CA 1
ATOM 1481 C C . ILE B 1 10 ? 7.754 -56.531 -30.172 1 96.75 10 ILE B C 1
ATOM 1483 O O . ILE B 1 10 ? 7.914 -55.656 -29.297 1 96.75 10 ILE B O 1
ATOM 1487 N N . SER B 1 11 ? 8.016 -56.344 -31.453 1 97.38 11 SER B N 1
ATOM 1488 C CA . SER B 1 11 ? 8.547 -55.062 -31.906 1 97.38 11 SER B CA 1
ATOM 1489 C C . SER B 1 11 ? 7.562 -53.906 -31.656 1 97.38 11 SER B C 1
ATOM 1491 O O . SER B 1 11 ? 7.953 -52.844 -31.219 1 97.38 11 SER B O 1
ATOM 1493 N N . THR B 1 12 ? 6.312 -54.156 -31.891 1 96.38 12 THR B N 1
ATOM 1494 C CA . THR B 1 12 ? 5.27 -53.156 -31.703 1 96.38 12 THR B CA 1
ATOM 1495 C C . THR B 1 12 ? 5.156 -52.781 -30.219 1 96.38 12 THR B C 1
ATOM 1497 O O . THR B 1 12 ? 5.07 -51.594 -29.891 1 96.38 12 THR B O 1
ATOM 1500 N N . LEU B 1 13 ? 5.211 -53.781 -29.375 1 96.75 13 LEU B N 1
ATOM 1501 C CA . LEU B 1 13 ? 5.133 -53.531 -27.922 1 96.75 13 LEU B CA 1
ATOM 1502 C C . LEU B 1 13 ? 6.344 -52.75 -27.438 1 96.75 13 LEU B C 1
ATOM 1504 O O . LEU B 1 13 ? 6.199 -51.812 -26.656 1 96.75 13 LEU B O 1
ATOM 1508 N N . ALA B 1 14 ? 7.492 -53.156 -27.922 1 97.38 14 ALA B N 1
ATOM 1509 C CA . ALA B 1 14 ? 8.719 -52.469 -27.516 1 97.38 14 ALA B CA 1
ATOM 1510 C C . ALA B 1 14 ? 8.672 -51 -27.922 1 97.38 14 ALA B C 1
ATOM 1512 O O . ALA B 1 14 ? 9.016 -50.125 -27.125 1 97.38 14 ALA B O 1
ATOM 1513 N N . ASN B 1 15 ? 8.242 -50.75 -29.141 1 97.69 15 ASN B N 1
ATOM 1514 C CA . ASN B 1 15 ? 8.125 -49.406 -29.625 1 97.69 15 ASN B CA 1
ATOM 1515 C C . ASN B 1 15 ? 7.121 -48.594 -28.812 1 97.69 15 ASN B C 1
ATOM 1517 O O . ASN B 1 15 ? 7.363 -47.438 -28.484 1 97.69 15 ASN B O 1
ATOM 1521 N N . LYS B 1 16 ? 5.984 -49.156 -28.516 1 97.38 16 LYS B N 1
ATOM 1522 C CA . LYS B 1 16 ? 4.969 -48.5 -27.703 1 97.38 16 LYS B CA 1
ATOM 1523 C C . LYS B 1 16 ? 5.5 -48.188 -26.312 1 97.38 16 LYS B C 1
ATOM 1525 O O . LYS B 1 16 ? 5.25 -47.094 -25.781 1 97.38 16 LYS B O 1
ATOM 1530 N N . ASN B 1 17 ? 6.25 -49.125 -25.688 1 97.5 17 ASN B N 1
ATOM 1531 C CA . ASN B 1 17 ? 6.863 -48.875 -24.375 1 97.5 17 ASN B CA 1
ATOM 1532 C C . ASN B 1 17 ? 7.801 -47.688 -24.422 1 97.5 17 ASN B C 1
ATOM 1534 O O . ASN B 1 17 ? 7.82 -46.875 -23.484 1 97.5 17 ASN B O 1
ATOM 1538 N N . ASP B 1 18 ? 8.484 -47.562 -25.516 1 98.12 18 ASP B N 1
ATOM 1539 C CA . ASP B 1 18 ? 9.383 -46.438 -25.688 1 98.12 18 ASP B CA 1
ATOM 1540 C C . ASP B 1 18 ? 8.602 -45.125 -25.766 1 98.12 18 ASP B C 1
ATOM 1542 O O . ASP B 1 18 ? 9.008 -44.125 -25.172 1 98.12 18 ASP B O 1
ATOM 1546 N N . GLU B 1 19 ? 7.492 -45.125 -26.484 1 98 19 GLU B N 1
ATOM 1547 C CA . GLU B 1 19 ? 6.645 -43.938 -26.594 1 98 19 GLU B CA 1
ATOM 1548 C C . GLU B 1 19 ? 6.098 -43.531 -25.234 1 98 19 GLU B C 1
ATOM 1550 O O . GLU B 1 19 ? 6.09 -42.344 -24.906 1 98 19 GLU B O 1
ATOM 1555 N N . ILE B 1 20 ? 5.715 -44.469 -24.484 1 98.38 20 ILE B N 1
ATOM 1556 C CA . ILE B 1 20 ? 5.117 -44.188 -23.172 1 98.38 20 ILE B CA 1
ATOM 1557 C C . ILE B 1 20 ? 6.184 -43.656 -22.234 1 98.38 20 ILE B C 1
ATOM 1559 O O . ILE B 1 20 ? 5.938 -42.688 -21.484 1 98.38 20 ILE B O 1
ATOM 1563 N N . GLN B 1 21 ? 7.398 -44.344 -22.281 1 98.12 21 GLN B N 1
ATOM 1564 C CA . GLN B 1 21 ? 8.492 -43.844 -21.453 1 98.12 21 GLN B CA 1
ATOM 1565 C C . GLN B 1 21 ? 8.844 -42.406 -21.797 1 98.12 21 GLN B C 1
ATOM 1567 O O . GLN B 1 21 ? 9.078 -41.594 -20.891 1 98.12 21 GLN B O 1
ATOM 1572 N N . ASN B 1 22 ? 8.883 -42.094 -23.094 1 98.31 22 ASN B N 1
ATOM 1573 C CA . ASN B 1 22 ? 9.156 -40.719 -23.516 1 98.31 22 ASN B CA 1
ATOM 1574 C C . ASN B 1 22 ? 8.086 -39.75 -23.031 1 98.31 22 ASN B C 1
ATOM 1576 O O . ASN B 1 22 ? 8.391 -38.625 -22.641 1 98.31 22 ASN B O 1
ATOM 1580 N N . PHE B 1 23 ? 6.863 -40.094 -23.031 1 98.44 23 PHE B N 1
ATOM 1581 C CA . PHE B 1 23 ? 5.766 -39.281 -22.547 1 98.44 23 PHE B CA 1
ATOM 1582 C C . PHE B 1 23 ? 5.867 -39.062 -21.047 1 98.44 23 PHE B C 1
ATOM 1584 O O . PHE B 1 23 ? 5.621 -37.938 -20.562 1 98.44 23 PHE B O 1
ATOM 1591 N N . ILE B 1 24 ? 6.273 -40.062 -20.297 1 98.38 24 ILE B N 1
ATOM 1592 C CA . ILE B 1 24 ? 6.504 -39.938 -18.875 1 98.38 24 ILE B CA 1
ATOM 1593 C C . ILE B 1 24 ? 7.559 -38.875 -18.609 1 98.38 24 ILE B C 1
ATOM 1595 O O . ILE B 1 24 ? 7.391 -38.031 -17.719 1 98.38 24 ILE B O 1
ATOM 1599 N N . ASP B 1 25 ? 8.594 -38.938 -19.391 1 98.44 25 ASP B N 1
ATOM 1600 C CA . ASP B 1 25 ? 9.641 -37.938 -19.25 1 98.44 25 ASP B CA 1
ATOM 1601 C C . ASP B 1 25 ? 9.094 -36.531 -19.516 1 98.44 25 ASP B C 1
ATOM 1603 O O . ASP B 1 25 ? 9.438 -35.562 -18.812 1 98.44 25 ASP B O 1
ATOM 1607 N N . THR B 1 26 ? 8.297 -36.375 -20.547 1 98.19 26 THR B N 1
ATOM 1608 C CA . THR B 1 26 ? 7.664 -35.094 -20.875 1 98.19 26 THR B CA 1
ATOM 1609 C C . THR B 1 26 ? 6.797 -34.625 -19.719 1 98.19 26 THR B C 1
ATOM 1611 O O . THR B 1 26 ? 6.848 -33.438 -19.344 1 98.19 26 THR B O 1
ATOM 1614 N N . LEU B 1 27 ? 6.031 -35.531 -19.156 1 98.62 27 LEU B N 1
ATOM 1615 C CA . LEU B 1 27 ? 5.172 -35.188 -18.031 1 98.62 27 LEU B CA 1
ATOM 1616 C C . LEU B 1 27 ? 6 -34.719 -16.844 1 98.62 27 LEU B C 1
ATOM 1618 O O . LEU B 1 27 ? 5.664 -33.719 -16.188 1 98.62 27 LEU B O 1
ATOM 1622 N N . ASN B 1 28 ? 7.086 -35.438 -16.594 1 98.44 28 ASN B N 1
ATOM 1623 C CA . ASN B 1 28 ? 7.957 -35.062 -15.484 1 98.44 28 ASN B CA 1
ATOM 1624 C C . ASN B 1 28 ? 8.586 -33.688 -15.703 1 98.44 28 ASN B C 1
ATOM 1626 O O . ASN B 1 28 ? 8.695 -32.906 -14.758 1 98.44 28 ASN B O 1
ATOM 1630 N N . HIS B 1 29 ? 8.953 -33.438 -16.922 1 98.19 29 HIS B N 1
ATOM 1631 C CA . HIS B 1 29 ? 9.5 -32.125 -17.25 1 98.19 29 HIS B CA 1
ATOM 1632 C C . HIS B 1 29 ? 8.453 -31.016 -17.047 1 98.19 29 HIS B C 1
ATOM 1634 O O . HIS B 1 29 ? 8.758 -29.969 -16.5 1 98.19 29 HIS B O 1
ATOM 1640 N N . THR B 1 30 ? 7.242 -31.203 -17.469 1 98.38 30 THR B N 1
ATOM 1641 C CA . THR B 1 30 ? 6.16 -30.25 -17.328 1 98.38 30 THR B CA 1
ATOM 1642 C C . THR B 1 30 ? 5.844 -30 -15.852 1 98.38 30 THR B C 1
ATOM 1644 O O . THR B 1 30 ? 5.613 -28.875 -15.43 1 98.38 30 THR B O 1
ATOM 1647 N N . LEU B 1 31 ? 5.871 -31.125 -15.102 1 98.12 31 LEU B N 1
ATOM 1648 C CA . LEU B 1 31 ? 5.629 -31.016 -13.672 1 98.12 31 LEU B CA 1
ATOM 1649 C C . LEU B 1 31 ? 6.672 -30.125 -13.008 1 98.12 31 LEU B C 1
ATOM 1651 O O . LEU B 1 31 ? 6.328 -29.25 -12.203 1 98.12 31 LEU B O 1
ATOM 1655 N N . LYS B 1 3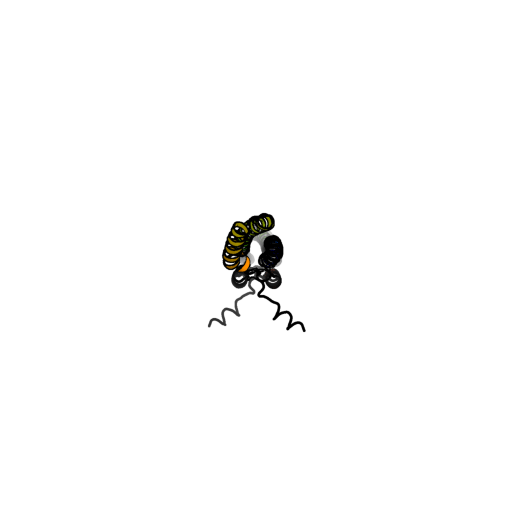2 ? 7.918 -30.328 -13.352 1 98.25 32 LYS B N 1
ATOM 1656 C CA . LYS B 1 32 ? 8.992 -29.484 -12.852 1 98.25 32 LYS B CA 1
ATOM 1657 C C . LYS B 1 32 ? 8.797 -28.031 -13.281 1 98.25 32 LYS B C 1
ATOM 1659 O O . LYS B 1 32 ? 9.031 -27.125 -12.492 1 98.25 32 LYS B O 1
ATOM 1664 N N . GLY B 1 33 ? 8.344 -27.875 -14.516 1 98.12 33 GLY B N 1
ATOM 1665 C CA . GLY B 1 33 ? 8.078 -26.531 -15.016 1 98.12 33 GLY B CA 1
ATOM 1666 C C . GLY B 1 33 ? 6.969 -25.828 -14.266 1 98.12 33 GLY B C 1
ATOM 1667 O O . GLY B 1 33 ? 7.07 -24.625 -13.984 1 98.12 33 GLY B O 1
ATOM 1668 N N . VAL B 1 34 ? 5.918 -26.531 -13.914 1 98.12 34 VAL B N 1
ATOM 1669 C CA . VAL B 1 34 ? 4.816 -25.969 -13.141 1 98.12 34 VAL B CA 1
ATOM 1670 C C . VAL B 1 34 ? 5.328 -25.453 -11.797 1 98.12 34 VAL B C 1
ATOM 1672 O O . VAL B 1 34 ? 5.016 -24.344 -11.383 1 98.12 34 VAL B O 1
ATOM 1675 N N . GLN B 1 35 ? 6.18 -26.266 -11.148 1 97.62 35 GLN B N 1
ATOM 1676 C CA . GLN B 1 35 ? 6.723 -25.906 -9.844 1 97.62 35 GLN B CA 1
ATOM 1677 C C . GLN B 1 35 ? 7.637 -24.688 -9.938 1 97.62 35 GLN B C 1
ATOM 1679 O O . GLN B 1 35 ? 7.512 -23.75 -9.148 1 97.62 35 GLN B O 1
ATOM 1684 N N . GLU B 1 36 ? 8.5 -24.672 -10.891 1 97.56 36 GLU B N 1
ATOM 1685 C CA . GLU B 1 36 ? 9.461 -23.578 -11.047 1 97.56 36 GLU B CA 1
ATOM 1686 C C . GLU B 1 36 ? 8.766 -22.281 -11.438 1 97.56 36 GLU B C 1
ATOM 1688 O O . GLU B 1 36 ? 9.07 -21.219 -10.891 1 97.56 36 GLU B O 1
ATOM 1693 N N . ASN B 1 37 ? 7.809 -22.391 -12.344 1 95.88 37 ASN B N 1
ATOM 1694 C CA . ASN B 1 37 ? 7.105 -21.203 -12.805 1 95.88 37 ASN B CA 1
ATOM 1695 C C . ASN B 1 37 ? 6.223 -20.609 -11.711 1 95.88 37 ASN B C 1
ATOM 1697 O O . ASN B 1 37 ? 6.137 -19.391 -11.57 1 95.88 37 ASN B O 1
ATOM 1701 N N . SER B 1 38 ? 5.621 -21.453 -10.969 1 96.75 38 SER B N 1
ATOM 1702 C CA . SER B 1 38 ? 4.816 -20.969 -9.852 1 96.75 38 SER B CA 1
ATOM 1703 C C . SER B 1 38 ? 5.676 -20.25 -8.82 1 96.75 38 SER B C 1
ATOM 1705 O O . SER B 1 38 ? 5.297 -19.188 -8.328 1 96.75 38 SER B O 1
ATOM 1707 N N . SER B 1 39 ? 6.844 -20.797 -8.547 1 97.38 39 SER B N 1
ATOM 1708 C CA . SER B 1 39 ? 7.762 -20.172 -7.594 1 97.38 39 SER B CA 1
ATOM 1709 C C . SER B 1 39 ? 8.25 -18.828 -8.094 1 97.38 39 SER B C 1
ATOM 1711 O O . SER B 1 39 ? 8.344 -17.859 -7.324 1 97.38 39 SER B O 1
ATOM 1713 N N . ASN B 1 40 ? 8.555 -18.828 -9.352 1 96.44 40 ASN B N 1
ATOM 1714 C CA . ASN B 1 40 ? 9.016 -17.578 -9.953 1 96.44 40 ASN B CA 1
ATOM 1715 C C . ASN B 1 40 ? 7.938 -16.5 -9.891 1 96.44 40 ASN B C 1
ATOM 1717 O O . ASN B 1 40 ? 8.227 -15.344 -9.539 1 96.44 40 ASN B O 1
ATOM 1721 N N . ILE B 1 41 ? 6.738 -16.859 -10.195 1 95.5 41 ILE B N 1
ATOM 1722 C CA . ILE B 1 41 ? 5.629 -15.914 -10.211 1 95.5 41 ILE B CA 1
ATOM 1723 C C . ILE B 1 41 ? 5.355 -15.422 -8.789 1 95.5 41 ILE B C 1
ATOM 1725 O O . ILE B 1 41 ? 5.09 -14.234 -8.578 1 95.5 41 ILE B O 1
ATOM 1729 N N . LEU B 1 42 ? 5.504 -16.328 -7.832 1 96.75 42 LEU B N 1
ATOM 1730 C CA . LEU B 1 42 ? 5.309 -15.953 -6.438 1 96.75 42 LEU B CA 1
ATOM 1731 C C . LEU B 1 42 ? 6.375 -14.961 -5.988 1 96.75 42 LEU B C 1
ATOM 1733 O O . LEU B 1 42 ? 6.074 -14 -5.277 1 96.75 42 LEU B O 1
ATOM 1737 N N . SER B 1 43 ? 7.609 -15.203 -6.402 1 97.12 43 SER B N 1
ATOM 1738 C CA . SER B 1 43 ? 8.703 -14.305 -6.066 1 97.12 43 SER B CA 1
ATOM 1739 C C . SER B 1 43 ? 8.5 -12.93 -6.688 1 97.12 43 SER B C 1
ATOM 1741 O O . SER B 1 43 ? 8.727 -11.906 -6.035 1 97.12 43 SER B O 1
ATOM 1743 N N . GLU B 1 44 ? 8.07 -12.93 -7.926 1 93.62 44 GLU B N 1
ATOM 1744 C CA . GLU B 1 44 ? 7.809 -11.664 -8.602 1 93.62 44 GLU B CA 1
ATOM 1745 C C . GLU B 1 44 ? 6.652 -10.922 -7.949 1 93.62 44 GLU B C 1
ATOM 1747 O O . GLU B 1 44 ? 6.688 -9.695 -7.82 1 93.62 44 GLU B O 1
ATOM 1752 N N . LEU B 1 45 ? 5.648 -11.633 -7.586 1 94.81 45 LEU B N 1
ATOM 1753 C CA . LEU B 1 45 ? 4.504 -11.055 -6.891 1 94.81 45 LEU B CA 1
ATOM 1754 C C . LEU B 1 45 ? 4.938 -10.391 -5.586 1 94.81 45 LEU B C 1
ATOM 1756 O O . LEU B 1 45 ? 4.531 -9.266 -5.293 1 94.81 45 LEU B O 1
ATOM 1760 N N . ASP B 1 46 ? 5.812 -11.086 -4.824 1 96.5 46 ASP B N 1
ATOM 1761 C CA . ASP B 1 46 ? 6.328 -10.555 -3.566 1 96.5 46 ASP B CA 1
ATOM 1762 C C . ASP B 1 46 ? 7.094 -9.25 -3.797 1 96.5 46 ASP B C 1
ATOM 1764 O O . ASP B 1 46 ? 6.965 -8.305 -3.021 1 96.5 46 ASP B O 1
ATOM 1768 N N . GLU B 1 47 ? 7.883 -9.234 -4.801 1 95.62 47 GLU B N 1
ATOM 1769 C CA . GLU B 1 47 ? 8.664 -8.039 -5.109 1 95.62 47 GLU B CA 1
ATOM 1770 C C . GLU B 1 47 ? 7.758 -6.867 -5.48 1 95.62 47 GLU B C 1
ATOM 1772 O O . GLU B 1 47 ? 8.016 -5.727 -5.09 1 95.62 47 GLU B O 1
ATOM 1777 N N . GLU B 1 48 ? 6.711 -7.168 -6.246 1 91.62 48 GLU B N 1
ATOM 1778 C CA . GLU B 1 48 ? 5.773 -6.125 -6.641 1 91.62 48 GLU B CA 1
ATOM 1779 C C . GLU B 1 48 ? 5.07 -5.523 -5.426 1 91.62 48 GLU B C 1
ATOM 1781 O O . GLU B 1 48 ? 4.977 -4.301 -5.297 1 91.62 48 GLU B O 1
ATOM 1786 N N . PHE B 1 49 ? 4.703 -6.301 -4.527 1 96.12 49 PHE B N 1
ATOM 1787 C CA . PHE B 1 49 ? 4.016 -5.805 -3.344 1 96.12 49 PHE B CA 1
ATOM 1788 C C . PHE B 1 49 ? 4.988 -5.098 -2.408 1 96.12 49 PHE B C 1
ATOM 1790 O O . PHE B 1 49 ? 4.637 -4.094 -1.783 1 96.12 49 PHE B O 1
ATOM 1797 N N . ASP B 1 50 ? 6.223 -5.59 -2.299 1 96.75 50 ASP B N 1
ATOM 1798 C CA . ASP B 1 50 ? 7.242 -4.891 -1.525 1 96.75 50 ASP B CA 1
ATOM 1799 C C . ASP B 1 50 ? 7.422 -3.459 -2.021 1 96.75 50 ASP B C 1
ATOM 1801 O O . ASP B 1 50 ? 7.578 -2.535 -1.22 1 96.75 50 ASP B O 1
ATOM 1805 N N . SER B 1 51 ? 7.398 -3.393 -3.303 1 95 51 SER B N 1
ATOM 1806 C CA . SER B 1 51 ? 7.547 -2.068 -3.898 1 95 51 SER B CA 1
ATOM 1807 C C . SER B 1 51 ? 6.371 -1.166 -3.547 1 95 51 SER B C 1
ATOM 1809 O O . SER B 1 51 ? 6.555 0.006 -3.217 1 95 51 SER B O 1
ATOM 1811 N N . LEU B 1 52 ? 5.133 -1.632 -3.607 1 93.06 52 LEU B N 1
ATOM 1812 C CA . LEU B 1 52 ? 3.945 -0.86 -3.252 1 93.06 52 LEU B CA 1
ATOM 1813 C C . LEU B 1 52 ? 4.004 -0.414 -1.794 1 93.06 52 LEU B C 1
ATOM 1815 O O . LEU B 1 52 ? 3.758 0.754 -1.487 1 93.06 52 LEU B O 1
ATOM 1819 N N . TYR B 1 53 ? 4.449 -1.355 -0.891 1 96.5 53 TYR B N 1
ATOM 1820 C CA . TYR B 1 53 ? 4.57 -1.021 0.524 1 96.5 53 TYR B CA 1
ATOM 1821 C C . TYR B 1 53 ? 5.613 0.066 0.74 1 96.5 53 TYR B C 1
ATOM 1823 O O . TYR B 1 53 ? 5.406 0.988 1.532 1 96.5 53 TYR B O 1
ATOM 1831 N N . SER B 1 54 ? 6.707 -0.081 0.061 1 96.62 54 SER B N 1
ATOM 1832 C CA . SER B 1 54 ? 7.797 0.878 0.203 1 96.62 54 SER B CA 1
ATOM 1833 C C . SER B 1 54 ? 7.367 2.273 -0.235 1 96.62 54 SER B C 1
ATOM 1835 O O . SER B 1 54 ? 7.707 3.266 0.413 1 96.62 54 SER B O 1
ATOM 1837 N N . ILE B 1 55 ? 6.664 2.395 -1.316 1 94.06 55 ILE B N 1
ATOM 1838 C CA . ILE B 1 55 ? 6.172 3.676 -1.811 1 94.06 55 ILE B CA 1
ATOM 1839 C C . ILE B 1 55 ? 5.203 4.285 -0.798 1 94.06 55 ILE B C 1
ATOM 1841 O O . ILE B 1 55 ? 5.293 5.473 -0.479 1 94.06 55 ILE B O 1
ATOM 1845 N N . LEU B 1 56 ? 4.25 3.504 -0.282 1 94.56 56 LEU B N 1
ATOM 1846 C CA . LEU B 1 56 ? 3.301 3.98 0.717 1 94.56 56 LEU B CA 1
ATOM 1847 C C . LEU B 1 56 ? 4.027 4.523 1.942 1 94.56 56 LEU B C 1
ATOM 1849 O O . LEU B 1 56 ? 3.672 5.586 2.459 1 94.56 56 LEU B O 1
ATOM 1853 N N . ASP B 1 57 ? 5.113 3.797 2.436 1 96.5 57 ASP B N 1
ATOM 1854 C CA . ASP B 1 57 ? 5.898 4.238 3.582 1 96.5 57 ASP B CA 1
ATOM 1855 C C . ASP B 1 57 ? 6.516 5.613 3.33 1 96.5 57 ASP B C 1
ATOM 1857 O O . ASP B 1 57 ? 6.461 6.492 4.195 1 96.5 57 ASP B O 1
ATOM 1861 N N . GLU B 1 58 ? 7.062 5.738 2.162 1 95.06 58 GLU B N 1
ATOM 1862 C CA . GLU B 1 58 ? 7.734 6.988 1.817 1 95.06 58 GLU B CA 1
ATOM 1863 C C . GLU B 1 58 ? 6.738 8.141 1.729 1 95.06 58 GLU B C 1
ATOM 1865 O O . GLU B 1 58 ? 6.988 9.227 2.252 1 95.06 58 GLU B O 1
ATOM 1870 N N . VAL B 1 59 ? 5.645 7.926 1.052 1 94 59 VAL B N 1
ATOM 1871 C CA . VAL B 1 59 ? 4.629 8.961 0.885 1 94 59 VAL B CA 1
ATOM 1872 C C . VAL B 1 59 ? 4.055 9.344 2.246 1 94 59 VAL B C 1
ATOM 1874 O O . VAL B 1 59 ? 3.883 10.531 2.543 1 94 59 VAL B O 1
ATOM 1877 N N . LYS B 1 60 ? 3.73 8.375 3.078 1 94.69 60 LYS B N 1
ATOM 1878 C CA . LYS B 1 60 ? 3.23 8.633 4.426 1 94.69 60 LYS B CA 1
ATOM 1879 C C . LYS B 1 60 ? 4.195 9.516 5.211 1 94.69 60 LYS B C 1
ATOM 1881 O O . LYS B 1 60 ? 3.781 10.5 5.82 1 94.69 60 LYS B O 1
ATOM 1886 N N . GLU B 1 61 ? 5.484 9.164 5.223 1 96.69 61 GLU B N 1
ATOM 1887 C CA . GLU B 1 61 ? 6.488 9.922 5.961 1 96.69 61 GLU B CA 1
ATOM 1888 C C . GLU B 1 61 ? 6.555 11.367 5.469 1 96.69 61 GLU B C 1
ATOM 1890 O O . GLU B 1 61 ? 6.633 12.297 6.273 1 96.69 61 GLU B O 1
ATOM 1895 N N . ASN B 1 62 ? 6.547 11.523 4.129 1 95.19 62 ASN B N 1
ATOM 1896 C CA . ASN B 1 62 ? 6.609 12.867 3.551 1 95.19 62 ASN B CA 1
ATOM 1897 C C . ASN B 1 62 ? 5.398 13.703 3.947 1 95.19 62 ASN B C 1
ATOM 1899 O O . ASN B 1 62 ? 5.527 14.898 4.223 1 95.19 62 ASN B O 1
ATOM 1903 N N . MET B 1 63 ? 4.25 13.109 3.951 1 93.38 63 MET B N 1
ATOM 1904 C CA . MET B 1 63 ? 3.037 13.836 4.328 1 93.38 63 MET B CA 1
ATOM 1905 C C . MET B 1 63 ? 3.057 14.195 5.809 1 93.38 63 MET B C 1
ATOM 1907 O O . MET B 1 63 ? 2.674 15.305 6.184 1 93.38 63 MET B O 1
ATOM 1911 N N . VAL B 1 64 ? 3.531 13.266 6.652 1 97.12 64 VAL B N 1
ATOM 1912 C CA . VAL B 1 64 ? 3.666 13.539 8.078 1 97.12 64 VAL B CA 1
ATOM 1913 C C . VAL B 1 64 ? 4.605 14.719 8.289 1 97.12 64 VAL B C 1
ATOM 1915 O O . VAL B 1 64 ? 4.297 15.6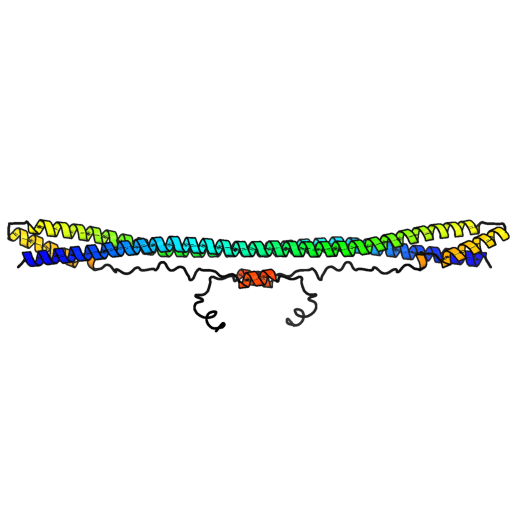33 9.062 1 97.12 64 VAL B O 1
ATOM 1918 N N . ILE B 1 65 ? 5.727 14.734 7.543 1 97.25 65 ILE B N 1
ATOM 1919 C CA . ILE B 1 65 ? 6.707 15.812 7.641 1 97.25 65 ILE B CA 1
ATOM 1920 C C . ILE B 1 65 ? 6.062 17.125 7.234 1 97.25 65 ILE B C 1
ATOM 1922 O O . ILE B 1 65 ? 6.242 18.156 7.902 1 97.25 65 ILE B O 1
ATOM 1926 N N . SER B 1 66 ? 5.285 17.125 6.152 1 95.88 66 SER B N 1
ATOM 1927 C CA . SER B 1 66 ? 4.621 18.328 5.672 1 95.88 66 SER B CA 1
ATOM 1928 C C . SER B 1 66 ? 3.654 18.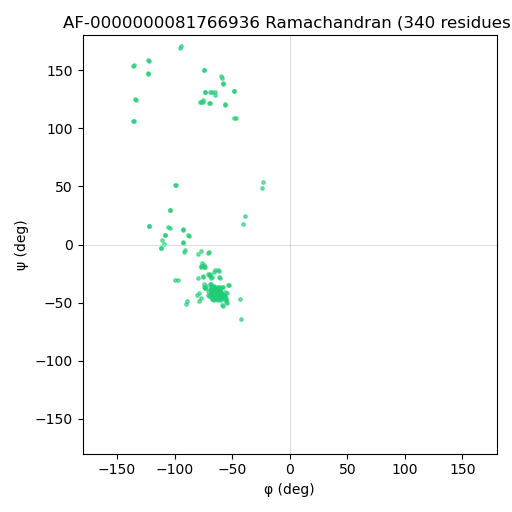891 6.711 1 95.88 66 SER B C 1
ATOM 1930 O O . SER B 1 66 ? 3.605 20.094 6.941 1 95.88 66 SER B O 1
ATOM 1932 N N . ILE B 1 67 ? 2.889 18.062 7.348 1 96.31 67 ILE B N 1
ATOM 1933 C CA . ILE B 1 67 ? 1.924 18.469 8.359 1 96.31 67 ILE B CA 1
ATOM 1934 C C . ILE B 1 67 ? 2.656 19.062 9.555 1 96.31 67 ILE B C 1
ATOM 1936 O O . ILE B 1 67 ? 2.275 20.125 10.055 1 96.31 67 ILE B O 1
ATOM 1940 N N . LYS B 1 68 ? 3.732 18.422 9.992 1 97.88 68 LYS B N 1
ATOM 1941 C CA . LYS B 1 68 ? 4.5 18.891 11.141 1 97.88 68 LYS B CA 1
ATOM 1942 C C . LYS B 1 68 ? 5.18 20.234 10.836 1 97.88 68 LYS B C 1
ATOM 1944 O O . LYS B 1 68 ? 5.289 21.094 11.719 1 97.88 68 LYS B O 1
ATOM 1949 N N . GLN B 1 69 ? 5.648 20.406 9.586 1 97.69 69 GLN B N 1
ATOM 1950 C CA . GLN B 1 69 ? 6.262 21.672 9.188 1 97.69 69 GLN B CA 1
ATOM 1951 C C . GLN B 1 69 ? 5.242 22.797 9.211 1 97.69 69 GLN B C 1
ATOM 1953 O O . GLN B 1 69 ? 5.547 23.906 9.672 1 97.69 69 GLN B O 1
ATOM 1958 N N . GLU B 1 70 ? 4.059 22.516 8.703 1 96.5 70 GLU B N 1
ATOM 1959 C CA . GLU B 1 70 ? 2.99 23.516 8.719 1 96.5 70 GLU B CA 1
ATOM 1960 C C . GLU B 1 70 ? 2.576 23.859 10.148 1 96.5 70 GLU B C 1
ATOM 1962 O O . GLU B 1 70 ? 2.375 25.031 10.477 1 96.5 70 GLU B O 1
ATOM 1967 N N . GLN B 1 71 ? 2.432 22.859 10.977 1 97.75 71 GLN B N 1
ATOM 1968 C CA . GLN B 1 71 ? 2.141 23.078 12.391 1 97.75 71 GLN B CA 1
ATOM 1969 C C . GLN B 1 71 ? 3.188 23.984 13.039 1 97.75 71 GLN B C 1
ATOM 1971 O O . GLN B 1 71 ? 2.846 24.922 13.758 1 97.75 71 GLN B O 1
ATOM 1976 N N . ALA B 1 72 ? 4.488 23.688 12.797 1 98.06 72 ALA B N 1
ATOM 1977 C CA . ALA B 1 72 ? 5.582 24.453 13.383 1 98.06 72 ALA B CA 1
ATOM 1978 C C . ALA B 1 72 ? 5.57 25.891 12.883 1 98.06 72 ALA B C 1
ATOM 1980 O O . ALA B 1 72 ? 5.754 26.828 13.664 1 98.06 72 ALA B O 1
ATOM 1981 N N . ARG B 1 73 ? 5.367 26.047 11.57 1 98.19 73 ARG B N 1
ATOM 1982 C CA . ARG B 1 73 ? 5.336 27.375 10.977 1 98.19 73 ARG B CA 1
ATOM 1983 C C . ARG B 1 73 ? 4.25 28.234 11.609 1 98.19 73 ARG B C 1
ATOM 1985 O O . ARG B 1 73 ? 4.508 29.359 12.039 1 98.19 73 ARG B O 1
ATOM 1992 N N . LYS B 1 74 ? 3.057 27.781 11.672 1 98.12 74 LYS B N 1
ATOM 1993 C CA . LYS B 1 74 ? 1.932 28.531 12.234 1 98.12 74 LYS B CA 1
ATOM 1994 C C . LYS B 1 74 ? 2.148 28.812 13.719 1 98.12 74 LYS B C 1
ATOM 1996 O O . LYS B 1 74 ? 1.898 29.922 14.188 1 98.12 74 LYS B O 1
ATOM 2001 N N . SER B 1 75 ? 2.627 27.781 14.5 1 98.5 75 SER B N 1
ATOM 2002 C CA . SER B 1 75 ? 2.879 27.953 15.922 1 98.5 75 SER B CA 1
ATOM 2003 C C . SER B 1 75 ? 3.924 29.031 16.172 1 98.5 75 SER B C 1
ATOM 2005 O O . SER B 1 75 ? 3.771 29.859 17.078 1 98.5 75 SER B O 1
ATOM 2007 N N . GLN B 1 76 ? 4.945 29.031 15.359 1 98.5 76 GLN B N 1
ATOM 2008 C CA . GLN B 1 76 ? 6.02 30 15.516 1 98.5 76 GLN B CA 1
ATOM 2009 C C . GLN B 1 76 ? 5.512 31.422 15.258 1 98.5 76 GLN B C 1
ATOM 2011 O O . GLN B 1 76 ? 5.852 32.344 15.992 1 98.5 76 GLN B O 1
ATOM 2016 N N . GLU B 1 77 ? 4.727 31.578 14.242 1 98.12 77 GLU B N 1
ATOM 2017 C CA . GLU B 1 77 ? 4.168 32.906 13.922 1 98.12 77 GLU B CA 1
ATOM 2018 C C . GLU B 1 77 ? 3.281 33.406 15.047 1 98.12 77 GLU B C 1
ATOM 2020 O O . GLU B 1 77 ? 3.391 34.562 15.453 1 98.12 77 GLU B O 1
ATOM 2025 N N . LEU B 1 78 ? 2.434 32.562 15.586 1 98.56 78 LEU B N 1
ATOM 2026 C CA . LEU B 1 78 ? 1.534 32.938 16.672 1 98.56 78 LEU B CA 1
ATOM 2027 C C . LEU B 1 78 ? 2.314 33.219 17.953 1 98.56 78 LEU B C 1
ATOM 2029 O O . LEU B 1 78 ? 2.004 34.156 18.672 1 98.56 78 LEU B O 1
ATOM 2033 N N . GLN B 1 79 ? 3.324 32.406 18.203 1 98.31 79 GLN B N 1
ATOM 2034 C CA . GLN B 1 79 ? 4.156 32.625 19.375 1 98.31 79 GLN B CA 1
ATOM 2035 C C . GLN B 1 79 ? 4.891 33.969 19.312 1 98.31 79 GLN B C 1
ATOM 2037 O O . GLN B 1 79 ? 5.051 34.656 20.328 1 98.31 79 GLN B O 1
ATOM 2042 N N . SER B 1 80 ? 5.332 34.344 18.141 1 98.06 80 SER B N 1
ATOM 2043 C CA . SER B 1 80 ? 5.977 35.625 17.953 1 98.06 80 SER B CA 1
ATOM 2044 C C . SER B 1 80 ? 5.023 36.781 18.25 1 98.06 80 SER B C 1
ATOM 2046 O O . SER B 1 80 ? 5.391 37.719 18.922 1 98.06 80 SER B O 1
ATOM 2048 N N . GLN B 1 81 ? 3.77 36.625 17.766 1 97.75 81 GLN B N 1
ATOM 2049 C CA . GLN B 1 81 ? 2.764 37.625 18.047 1 97.75 81 GLN B CA 1
ATOM 2050 C C . GLN B 1 81 ? 2.463 37.688 19.547 1 97.75 81 GLN B C 1
ATOM 2052 O O . GLN B 1 81 ? 2.293 38.781 20.109 1 97.75 81 GLN B O 1
ATOM 2057 N N . LEU B 1 82 ? 2.424 36.531 20.172 1 98.31 82 LEU B N 1
ATOM 2058 C CA . LEU B 1 82 ? 2.188 36.469 21.609 1 98.31 82 LEU B CA 1
ATOM 2059 C C . LEU B 1 82 ? 3.275 37.219 22.375 1 98.31 82 LEU B C 1
ATOM 2061 O O . LEU B 1 82 ? 2.98 38 23.281 1 98.31 82 LEU B O 1
ATOM 2065 N N . SER B 1 83 ? 4.473 37.062 21.953 1 98.06 83 SER B N 1
ATOM 2066 C CA . SER B 1 83 ? 5.605 37.719 22.594 1 98.06 83 SER B CA 1
ATOM 2067 C C . SER B 1 83 ? 5.523 39.25 22.438 1 98.06 83 SER B C 1
ATOM 2069 O O . SER B 1 83 ? 5.75 39.969 23.406 1 98.06 83 SER B O 1
ATOM 2071 N N . GLN B 1 84 ? 5.18 39.688 21.297 1 97.62 84 GLN B N 1
ATOM 2072 C CA . GLN B 1 84 ? 5.02 41.125 21.031 1 97.62 84 GLN B CA 1
ATOM 2073 C C . GLN B 1 84 ? 3.91 41.719 21.891 1 97.62 84 GLN B C 1
ATOM 2075 O O . GLN B 1 84 ? 4.078 42.781 22.484 1 97.62 84 GLN B O 1
ATOM 2080 N N . CYS B 1 85 ? 2.812 41 21.938 1 98.06 85 CYS B N 1
ATOM 2081 C CA . CYS B 1 85 ? 1.674 41.438 22.734 1 98.06 85 CYS B CA 1
ATOM 2082 C C . CYS B 1 85 ? 2.023 41.5 24.203 1 98.06 85 CYS B C 1
ATOM 2084 O O . CYS B 1 85 ? 1.673 42.469 24.906 1 98.06 85 CYS B O 1
ATOM 2086 N N . ASN B 1 86 ? 2.725 40.5 24.719 1 97.94 86 ASN B N 1
ATOM 2087 C CA . ASN B 1 86 ? 3.115 40.469 26.125 1 97.94 86 ASN B CA 1
ATOM 2088 C C . ASN B 1 86 ? 4.035 41.625 26.469 1 97.94 86 ASN B C 1
ATOM 2090 O O . ASN B 1 86 ? 3.867 42.25 27.516 1 97.94 86 ASN B O 1
ATOM 2094 N N . ASN B 1 87 ? 4.969 41.938 25.609 1 97.44 87 ASN B N 1
ATOM 2095 C CA . ASN B 1 87 ? 5.871 43.062 25.828 1 97.44 87 ASN B CA 1
ATOM 2096 C C . ASN B 1 87 ? 5.121 44.406 25.828 1 97.44 87 ASN B C 1
ATOM 2098 O O . ASN B 1 87 ? 5.355 45.25 26.688 1 97.44 87 ASN B O 1
ATOM 2102 N N . ALA B 1 88 ? 4.234 44.531 24.891 1 97.19 88 ALA B N 1
ATOM 2103 C CA . ALA B 1 88 ? 3.443 45.75 24.812 1 97.19 88 ALA B CA 1
ATOM 2104 C C . ALA B 1 88 ? 2.553 45.938 26.031 1 97.19 88 ALA B C 1
ATOM 2106 O O . ALA B 1 88 ? 2.414 47.031 26.562 1 97.19 88 ALA B O 1
ATOM 2107 N N . LEU B 1 89 ? 1.929 44.844 26.422 1 97.5 89 LEU B N 1
ATOM 2108 C CA . LEU B 1 89 ? 1.053 44.844 27.594 1 97.5 89 LEU B CA 1
ATOM 2109 C C . LEU B 1 89 ? 1.829 45.25 28.844 1 97.5 89 LEU B C 1
ATOM 2111 O O . LEU B 1 89 ? 1.371 46.062 29.641 1 97.5 89 LEU B O 1
ATOM 2115 N N . GLU B 1 90 ? 3.027 44.719 29 1 96.94 90 GLU B N 1
ATOM 2116 C CA . GLU B 1 90 ? 3.879 45.031 30.156 1 96.94 90 GLU B CA 1
ATOM 2117 C C . GLU B 1 90 ? 4.25 46.5 30.172 1 96.94 90 GLU B C 1
ATOM 2119 O O . GLU B 1 90 ? 4.133 47.156 31.219 1 96.94 90 GLU B O 1
ATOM 2124 N N . ASN B 1 91 ? 4.641 47.031 29.062 1 96.06 91 ASN B N 1
ATOM 2125 C CA . ASN B 1 91 ? 4.996 48.438 28.953 1 96.06 91 ASN B CA 1
ATOM 2126 C C . ASN B 1 91 ? 3.795 49.344 29.234 1 96.06 91 ASN B C 1
ATOM 2128 O O . ASN B 1 91 ? 3.922 50.344 29.938 1 96.06 91 ASN B O 1
ATOM 2132 N N . SER B 1 92 ? 2.709 48.938 28.703 1 96.88 92 SER B N 1
ATOM 2133 C CA . SER B 1 92 ? 1.496 49.719 28.875 1 96.88 92 SER B CA 1
ATOM 2134 C C . SER B 1 92 ? 1.017 49.688 30.312 1 96.88 92 SER B C 1
ATOM 2136 O O . SER B 1 92 ? 0.507 50.688 30.828 1 96.88 92 SER B O 1
ATOM 2138 N N . GLU B 1 93 ? 1.208 48.531 30.969 1 96.94 93 GLU B N 1
ATOM 2139 C CA . GLU B 1 93 ? 0.824 48.438 32.375 1 96.94 93 GLU B CA 1
ATOM 2140 C C . GLU B 1 93 ? 1.692 49.312 33.25 1 96.94 93 GLU B C 1
ATOM 2142 O O . GLU B 1 93 ? 1.194 49.938 34.188 1 96.94 93 GLU B O 1
ATOM 2147 N N . GLU B 1 94 ? 2.971 49.406 32.969 1 96.94 94 GLU B N 1
ATOM 2148 C CA . GLU B 1 94 ? 3.875 50.281 33.719 1 96.94 94 GLU B CA 1
ATOM 2149 C C . GLU B 1 94 ? 3.477 51.719 33.531 1 96.94 94 GLU B C 1
ATOM 2151 O O . GLU B 1 94 ? 3.482 52.5 34.531 1 96.94 94 GLU B O 1
ATOM 2156 N N . LEU B 1 95 ? 3.162 52.125 32.344 1 97.12 95 LEU B N 1
ATOM 2157 C CA . LEU B 1 95 ? 2.744 53.5 32.062 1 97.12 95 LEU B CA 1
ATOM 2158 C C . LEU B 1 95 ? 1.429 53.812 32.75 1 97.12 95 LEU B C 1
ATOM 2160 O O . LEU B 1 95 ? 1.267 54.906 33.312 1 97.12 95 LEU B O 1
ATOM 2164 N N . LEU B 1 96 ? 0.53 52.906 32.719 1 97.62 96 LEU B N 1
ATOM 2165 C CA . LEU B 1 96 ? -0.755 53.062 33.375 1 97.62 96 LEU B CA 1
ATOM 2166 C C . LEU B 1 96 ? -0.562 53.25 34.875 1 97.62 96 LEU B C 1
ATOM 2168 O O . LEU B 1 96 ? -1.19 54.125 35.5 1 97.62 96 LEU B O 1
ATOM 2172 N N . GLU B 1 97 ? 0.305 52.5 35.531 1 97.31 97 GLU B N 1
ATOM 2173 C CA . GLU B 1 97 ? 0.587 52.625 36.969 1 97.31 97 GLU B CA 1
ATOM 2174 C C . GLU B 1 97 ? 1.201 54 37.281 1 97.31 97 GLU B C 1
ATOM 2176 O O . GLU B 1 97 ? 0.82 54.625 38.281 1 97.31 97 GLU B O 1
ATOM 2181 N N . PHE B 1 98 ? 2.156 54.312 36.406 1 96.38 98 PHE B N 1
ATOM 2182 C CA . PHE B 1 98 ? 2.781 55.625 36.594 1 96.38 98 PHE B CA 1
ATOM 2183 C C . PHE B 1 98 ? 1.749 56.75 36.5 1 96.38 98 PHE B C 1
ATOM 2185 O O . PHE B 1 98 ? 1.74 57.656 37.312 1 96.38 98 PHE B O 1
ATOM 2192 N N . ALA B 1 99 ? 0.927 56.688 35.562 1 97.44 99 ALA B N 1
ATOM 2193 C CA . ALA B 1 99 ? -0.104 57.719 35.344 1 97.44 99 ALA B CA 1
ATOM 2194 C C . ALA B 1 99 ? -1.068 57.75 36.531 1 97.44 99 ALA B C 1
ATOM 2196 O O . ALA B 1 99 ? -1.423 58.844 37 1 97.44 99 ALA B O 1
ATOM 2197 N N . THR B 1 100 ? -1.426 56.656 37.031 1 97.25 100 THR B N 1
ATOM 2198 C CA . THR B 1 100 ? -2.354 56.594 38.125 1 97.25 100 THR B CA 1
ATOM 2199 C C . THR B 1 100 ? -1.736 57.188 39.406 1 97.25 100 THR B C 1
ATOM 2201 O O . THR B 1 100 ? -2.387 57.969 40.094 1 97.25 100 THR B O 1
ATOM 2204 N N . ARG B 1 101 ? -0.472 56.938 39.688 1 96.75 101 ARG B N 1
ATOM 2205 C CA . ARG B 1 101 ? 0.216 57.469 40.875 1 96.75 101 ARG B CA 1
ATOM 2206 C C . ARG B 1 101 ? 0.393 58.969 40.75 1 96.75 101 ARG B C 1
ATOM 2208 O O . ARG B 1 101 ? 0.364 59.688 41.781 1 96.75 101 ARG B O 1
ATOM 2215 N N . SER B 1 102 ? 0.493 59.438 39.469 1 96.5 102 SER B N 1
ATOM 2216 C CA . SER B 1 102 ? 0.756 60.875 39.25 1 96.5 102 SER B CA 1
ATOM 2217 C C . SER B 1 102 ? -0.479 61.719 39.531 1 96.5 102 SER B C 1
ATOM 2219 O O . SER B 1 102 ? -0.375 62.906 39.75 1 96.5 102 SER B O 1
ATOM 2221 N N . LEU B 1 103 ? -1.644 61.031 39.562 1 94.06 103 LEU B N 1
ATOM 2222 C CA . LEU B 1 103 ? -2.877 61.75 39.875 1 94.06 103 LEU B CA 1
ATOM 2223 C C . LEU B 1 103 ? -2.844 62.281 41.312 1 94.06 103 LEU B C 1
ATOM 2225 O O . LEU B 1 103 ? -3.543 63.219 41.625 1 94.06 103 LEU B O 1
ATOM 2229 N N . ASP B 1 104 ? -2.025 61.688 42.156 1 94.12 104 ASP B N 1
ATOM 2230 C CA . ASP B 1 104 ? -1.989 62 43.562 1 94.12 104 ASP B CA 1
ATOM 2231 C C . ASP B 1 104 ? -0.959 63.094 43.844 1 94.12 104 ASP B C 1
ATOM 2233 O O . ASP B 1 104 ? -0.823 63.562 45 1 94.12 104 ASP B O 1
ATOM 2237 N N . ILE B 1 105 ? -0.218 63.469 42.844 1 94.56 105 ILE B N 1
ATOM 2238 C CA . ILE B 1 105 ? 0.781 64.5 43.031 1 94.56 105 ILE B CA 1
ATOM 2239 C C . ILE B 1 105 ? 0.089 65.875 43.375 1 94.56 105 ILE B C 1
ATOM 2241 O O . ILE B 1 105 ? -0.785 66.312 42.625 1 94.56 105 ILE B O 1
ATOM 2245 N N . LYS B 1 106 ? 0.541 66.5 44.438 1 94.75 106 LYS B N 1
ATOM 2246 C CA . LYS B 1 106 ? -0.132 67.688 44.938 1 94.75 106 LYS B CA 1
ATOM 2247 C C . LYS B 1 106 ? 0.542 69 44.438 1 94.75 106 LYS B C 1
ATOM 2249 O O . LYS B 1 106 ? -0.131 69.938 44.156 1 94.75 106 LYS B O 1
ATOM 2254 N N . GLU B 1 107 ? 1.825 68.875 44.25 1 95.12 107 GLU B N 1
ATOM 2255 C CA . GLU B 1 107 ? 2.561 70.062 43.781 1 95.12 107 GLU B CA 1
ATOM 2256 C C . GLU B 1 107 ? 2.299 70.312 42.281 1 95.12 107 GLU B C 1
ATOM 2258 O O . GLU B 1 107 ? 2.652 69.438 41.438 1 95.12 107 GLU B O 1
ATOM 2263 N N . PRO B 1 108 ? 1.787 71.5 41.844 1 92.75 108 PRO B N 1
ATOM 2264 C CA . PRO B 1 108 ? 1.355 71.75 40.469 1 92.75 108 PRO B CA 1
ATOM 2265 C C . PRO B 1 108 ? 2.496 71.625 39.469 1 92.75 108 PRO B C 1
ATOM 2267 O O . PRO B 1 108 ? 2.307 71.062 38.375 1 92.75 108 PRO B O 1
ATOM 2270 N N . GLU B 1 109 ? 3.621 72.125 39.812 1 94.5 109 GLU B N 1
ATOM 2271 C CA . GLU B 1 109 ? 4.746 72.062 38.875 1 94.5 109 GLU B CA 1
ATOM 2272 C C . GLU B 1 109 ? 5.191 70.625 38.656 1 94.5 109 GLU B C 1
ATOM 2274 O O . GLU B 1 109 ? 5.508 70.25 37.531 1 94.5 109 GLU B O 1
ATOM 2279 N N . GLU B 1 110 ? 5.191 69.938 39.781 1 94.75 110 GLU B N 1
ATOM 2280 C CA . GLU B 1 110 ? 5.559 68.5 39.719 1 94.75 110 GLU B CA 1
ATOM 2281 C C . GLU B 1 110 ? 4.523 67.688 38.906 1 94.75 110 GLU B C 1
ATOM 2283 O O . GLU B 1 110 ? 4.879 66.812 38.125 1 94.75 110 GLU B O 1
ATOM 2288 N N . PHE B 1 111 ? 3.232 68 39.156 1 95.75 111 PHE B N 1
ATOM 2289 C CA . PHE B 1 111 ? 2.15 67.375 38.438 1 95.75 111 PHE B CA 1
ATOM 2290 C C . PHE B 1 111 ? 2.252 67.625 36.938 1 95.75 111 PHE B C 1
ATOM 2292 O O . PHE B 1 111 ? 2.121 66.688 36.125 1 95.75 111 PHE B O 1
ATOM 2299 N N . 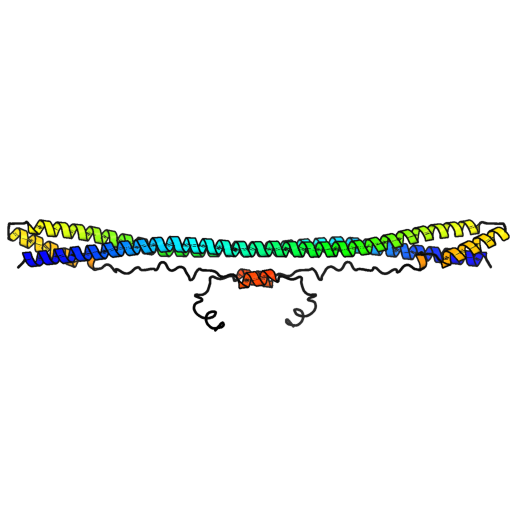SER B 1 112 ? 2.486 68.875 36.531 1 94.62 112 SER B N 1
ATOM 2300 C CA . SER B 1 112 ? 2.576 69.25 35.125 1 94.62 112 SER B CA 1
ATOM 2301 C C . SER B 1 112 ? 3.719 68.562 34.406 1 94.62 112 SER B C 1
ATOM 2303 O O . SER B 1 112 ? 3.578 68.125 33.281 1 94.62 112 SER B O 1
ATOM 2305 N N . LYS B 1 113 ? 4.828 68.375 35.094 1 95.44 113 LYS B N 1
ATOM 2306 C CA . LYS B 1 113 ? 5.984 67.688 34.562 1 95.44 113 LYS B CA 1
ATOM 2307 C C . LYS B 1 113 ? 5.672 66.188 34.312 1 95.44 113 LYS B C 1
ATOM 2309 O O . LYS B 1 113 ? 5.984 65.688 33.25 1 95.44 113 LYS B O 1
ATOM 2314 N N . ALA B 1 114 ? 5.074 65.625 35.312 1 94.88 114 ALA B N 1
ATOM 2315 C CA . ALA B 1 114 ? 4.719 64.188 35.188 1 94.88 114 ALA B CA 1
ATOM 2316 C C . ALA B 1 114 ? 3.709 64 34.062 1 94.88 114 ALA B C 1
ATOM 2318 O O . ALA B 1 114 ? 3.84 63.031 33.281 1 94.88 114 ALA B O 1
ATOM 2319 N N . ALA B 1 115 ? 2.723 64.875 34 1 94.56 115 ALA B N 1
ATOM 2320 C CA . ALA B 1 115 ? 1.684 64.75 32.969 1 94.56 115 ALA B CA 1
ATOM 2321 C C . ALA B 1 115 ? 2.279 64.812 31.562 1 94.56 115 ALA B C 1
ATOM 2323 O O . ALA B 1 115 ? 1.872 64.125 30.656 1 94.56 115 ALA B O 1
ATOM 2324 N N . ARG B 1 116 ? 3.223 65.688 31.391 1 94.25 116 ARG B N 1
ATOM 2325 C CA . ARG B 1 116 ? 3.889 65.875 30.094 1 94.25 116 ARG B CA 1
ATOM 2326 C C . ARG B 1 116 ? 4.688 64.625 29.734 1 94.25 116 ARG B C 1
ATOM 2328 O O . ARG B 1 116 ? 4.668 64.188 28.594 1 94.25 116 ARG B O 1
ATOM 2335 N N . GLN B 1 117 ? 5.348 64.062 30.75 1 95.38 117 GLN B N 1
ATOM 2336 C CA . GLN B 1 117 ? 6.129 62.844 30.547 1 95.38 117 GLN B CA 1
ATOM 2337 C C . GLN B 1 117 ? 5.238 61.656 30.125 1 95.38 117 GLN B C 1
ATOM 2339 O O . GLN B 1 117 ? 5.586 60.906 29.219 1 95.38 117 GLN B O 1
ATOM 2344 N N . ILE B 1 118 ? 4.133 61.594 30.734 1 96.5 118 ILE B N 1
ATOM 2345 C CA . ILE B 1 118 ? 3.193 60.531 30.469 1 96.5 118 ILE B CA 1
ATOM 2346 C C . ILE B 1 118 ? 2.633 60.656 29.062 1 96.5 118 ILE B C 1
ATOM 2348 O O . ILE B 1 118 ? 2.533 59.688 28.312 1 96.5 118 ILE B O 1
ATOM 2352 N N . LYS B 1 119 ? 2.217 61.812 28.672 1 94.44 119 LYS B N 1
ATOM 2353 C CA . LYS B 1 119 ? 1.696 62.094 27.328 1 94.44 119 LYS B CA 1
ATOM 2354 C C . LYS B 1 119 ? 2.713 61.688 26.266 1 94.44 119 LYS B C 1
ATOM 2356 O O . LYS B 1 119 ? 2.357 61.062 25.25 1 94.44 119 LYS B O 1
ATOM 2361 N N . ASP B 1 120 ? 4.012 62.062 26.469 1 94.06 120 ASP B N 1
ATOM 2362 C CA . ASP B 1 120 ? 5.082 61.719 25.531 1 94.06 120 ASP B CA 1
ATOM 2363 C C . ASP B 1 120 ? 5.258 60.219 25.406 1 94.06 120 ASP B C 1
ATOM 2365 O O . ASP B 1 120 ? 5.402 59.688 24.297 1 94.06 120 ASP B O 1
ATOM 2369 N N . ARG B 1 121 ? 5.176 59.5 26.516 1 94.44 121 ARG B N 1
ATOM 2370 C CA . ARG B 1 121 ? 5.391 58.062 26.516 1 94.44 121 ARG B CA 1
ATOM 2371 C C . ARG B 1 121 ? 4.219 57.312 25.875 1 94.44 121 ARG B C 1
ATOM 2373 O O . ARG B 1 121 ? 4.406 56.281 25.203 1 94.44 121 ARG B O 1
ATOM 2380 N N . VAL B 1 122 ? 2.986 57.875 26.125 1 94.75 122 VAL B N 1
ATOM 2381 C CA . VAL B 1 122 ? 1.795 57.25 25.547 1 94.75 122 VAL B CA 1
ATOM 2382 C C . VAL B 1 122 ? 1.844 57.344 24.031 1 94.75 122 VAL B C 1
ATOM 2384 O O . VAL B 1 122 ? 1.472 56.406 23.328 1 94.75 122 VAL B O 1
ATOM 2387 N N . THR B 1 123 ? 2.289 58.469 23.5 1 91.06 123 THR B N 1
ATOM 2388 C CA . THR B 1 123 ? 2.361 58.719 22.062 1 91.06 123 THR B CA 1
ATOM 2389 C C . THR B 1 123 ? 3.305 57.75 21.391 1 91.06 123 THR B C 1
ATOM 2391 O O . THR B 1 123 ? 3.088 57.344 20.234 1 91.06 123 THR B O 1
ATOM 2394 N N . MET B 1 124 ? 4.277 57.125 22.156 1 89.56 124 MET B N 1
ATOM 2395 C CA . MET B 1 124 ? 5.285 56.25 21.562 1 89.56 124 MET B CA 1
ATOM 2396 C C . MET B 1 124 ? 5.047 54.812 21.984 1 89.56 124 MET B C 1
ATOM 2398 O O . MET B 1 124 ? 5.77 53.906 21.547 1 89.56 124 MET B O 1
ATOM 2402 N N . ALA B 1 125 ? 3.99 54.594 22.703 1 92.25 125 ALA B N 1
ATOM 2403 C CA . ALA B 1 125 ? 3.779 53.25 23.297 1 92.25 125 ALA B CA 1
ATOM 2404 C C . ALA B 1 125 ? 3.48 52.219 22.234 1 92.25 125 ALA B C 1
ATOM 2406 O O . ALA B 1 125 ? 2.645 52.438 21.359 1 92.25 125 ALA B O 1
ATOM 2407 N N . SER B 1 126 ? 4.207 51.125 22.359 1 92 126 SER B N 1
ATOM 2408 C CA . SER B 1 126 ? 4.07 50 21.422 1 92 126 SER B CA 1
ATOM 2409 C C . SER B 1 126 ? 2.652 49.438 21.438 1 92 126 SER B C 1
ATOM 2411 O O . SER B 1 126 ? 2.18 48.906 20.422 1 92 126 SER B O 1
ATOM 2413 N N . ALA B 1 127 ? 2.021 49.562 22.547 1 93.81 127 ALA B N 1
ATOM 2414 C CA . ALA B 1 127 ? 0.666 49.031 22.703 1 93.81 127 ALA B CA 1
ATOM 2415 C C . ALA B 1 127 ? -0.254 49.562 21.609 1 93.81 127 ALA B C 1
ATOM 2417 O O . ALA B 1 127 ? -1.119 48.844 21.109 1 93.81 127 ALA B O 1
ATOM 2418 N N . PHE B 1 128 ? -0.029 50.812 21.188 1 94.56 128 PHE B N 1
ATOM 2419 C CA . PHE B 1 128 ? -0.94 51.438 20.25 1 94.56 128 PHE B CA 1
ATOM 2420 C C . PHE B 1 128 ? -0.482 51.219 18.812 1 94.56 128 PHE B C 1
ATOM 2422 O O . PHE B 1 128 ? -1.16 51.625 17.875 1 94.56 128 PHE B O 1
ATOM 2429 N N . ARG B 1 129 ? 0.571 50.5 18.594 1 93.06 129 ARG B N 1
ATOM 2430 C CA . ARG B 1 129 ? 1.097 50.219 17.25 1 93.06 129 ARG B CA 1
ATOM 2431 C C . ARG B 1 129 ? 0.932 48.75 16.906 1 93.06 129 ARG B C 1
ATOM 2433 O O . ARG B 1 129 ? 1.232 48.312 15.789 1 93.06 129 ARG B O 1
ATOM 2440 N N . LEU B 1 130 ? 0.434 47.969 17.828 1 94.5 130 LEU B N 1
ATOM 2441 C CA . LEU B 1 130 ? 0.274 46.531 17.656 1 94.5 130 LEU B CA 1
ATOM 2442 C C . LEU B 1 130 ? -0.881 46.219 16.719 1 94.5 130 LEU B C 1
ATOM 2444 O O . LEU B 1 130 ? -1.933 46.844 16.781 1 94.5 130 LEU B O 1
ATOM 2448 N N . SER B 1 131 ? -0.613 45.375 15.773 1 92.31 131 SER B N 1
ATOM 2449 C CA . SER B 1 131 ? -1.703 44.812 15 1 92.31 131 SER B CA 1
ATOM 2450 C C . SER B 1 131 ? -2.414 43.719 15.773 1 92.31 131 SER B C 1
ATOM 2452 O O . SER B 1 131 ? -1.784 42.75 16.203 1 92.31 131 SER B O 1
ATOM 2454 N N . LEU B 1 132 ? -3.742 43.906 15.953 1 95.56 132 LEU B N 1
ATOM 2455 C CA . LEU B 1 132 ? -4.52 42.938 16.719 1 95.56 132 LEU B CA 1
ATOM 2456 C C . LEU B 1 132 ? -5.258 41.969 15.797 1 95.56 132 LEU B C 1
ATOM 2458 O O . LEU B 1 132 ? -6.477 41.812 15.906 1 95.56 132 LEU B O 1
ATOM 2462 N N . LYS B 1 133 ? -4.527 41.406 14.898 1 96.44 133 LYS B N 1
ATOM 2463 C CA . LYS B 1 133 ? -4.996 40.375 13.992 1 96.44 133 LYS B CA 1
ATOM 2464 C C . LYS B 1 133 ? -4.004 39.219 13.93 1 96.44 133 LYS B C 1
ATOM 2466 O O . LYS B 1 133 ? -2.818 39.406 13.664 1 96.44 133 LYS B O 1
ATOM 2471 N N . PRO B 1 134 ? -4.613 38.094 14.227 1 97 134 PRO B N 1
ATOM 2472 C CA . PRO B 1 134 ? -3.699 36.969 14.102 1 97 134 PRO B CA 1
ATOM 2473 C C . PRO B 1 134 ? -3.102 36.844 12.695 1 97 134 PRO B C 1
ATOM 2475 O O . PRO B 1 134 ? -3.807 37.031 11.703 1 97 134 PRO B O 1
ATOM 2478 N N . LYS B 1 135 ? -1.784 36.531 12.555 1 96.38 135 LYS B N 1
ATOM 2479 C CA . LYS B 1 135 ? -1.091 36.438 11.273 1 96.38 135 LYS B CA 1
ATOM 2480 C C . LYS B 1 135 ? -1.466 35.156 10.531 1 96.38 135 LYS B C 1
ATOM 2482 O O . LYS B 1 135 ? -1.38 35.125 9.297 1 96.38 135 LYS B O 1
ATOM 2487 N N . VAL B 1 136 ? -1.852 34.031 11.359 1 97.19 136 VAL B N 1
ATOM 2488 C CA . VAL B 1 136 ? -2.244 32.781 10.758 1 97.19 136 VAL B CA 1
ATOM 2489 C C . VAL B 1 136 ? -3.494 32.25 11.453 1 97.19 136 VAL B C 1
ATOM 2491 O O . VAL B 1 136 ? -3.824 32.656 12.562 1 97.19 136 VAL B O 1
ATOM 2494 N N . SER B 1 137 ? -4.195 31.469 10.672 1 96.38 137 SER B N 1
ATOM 2495 C CA . SER B 1 137 ? -5.352 30.797 11.258 1 96.38 137 SER B CA 1
ATOM 2496 C C . SER B 1 137 ? -4.996 29.391 11.727 1 96.38 137 SER B C 1
ATOM 2498 O O . SER B 1 137 ? -3.9 28.906 11.453 1 96.38 137 SER B O 1
ATOM 2500 N N . ASP B 1 138 ? -5.918 28.797 12.469 1 95.69 138 ASP B N 1
ATOM 2501 C CA . ASP B 1 138 ? -5.703 27.422 12.914 1 95.69 138 ASP B CA 1
ATOM 2502 C C . ASP B 1 138 ? -6.199 26.422 11.867 1 95.69 138 ASP B C 1
ATOM 2504 O O . ASP B 1 138 ? -6.16 25.203 12.094 1 95.69 138 ASP B O 1
ATOM 2508 N N . ASN B 1 139 ? -6.574 26.938 10.75 1 91.44 139 ASN B N 1
ATOM 2509 C CA . ASN B 1 139 ? -7.082 26.109 9.664 1 91.44 139 ASN B CA 1
ATOM 2510 C C . ASN B 1 139 ? -5.977 25.25 9.062 1 91.44 139 ASN B C 1
ATOM 2512 O O . ASN B 1 139 ? -4.938 25.766 8.648 1 91.44 139 ASN B O 1
ATOM 2516 N N . MET B 1 140 ? -6.23 23.938 9.117 1 89.44 140 MET B N 1
ATOM 2517 C CA . MET B 1 140 ? -5.285 22.953 8.602 1 89.44 140 MET B CA 1
ATOM 2518 C C . MET B 1 140 ? -5.938 22.078 7.535 1 89.44 140 MET B C 1
ATOM 2520 O O . MET B 1 140 ? -5.371 21.062 7.129 1 89.44 140 MET B O 1
ATOM 2524 N N . THR B 1 141 ? -7.098 22.406 6.93 1 87.88 141 THR B N 1
ATOM 2525 C CA . THR B 1 141 ? -7.941 21.562 6.086 1 87.88 141 THR B CA 1
ATOM 2526 C C . THR B 1 141 ? -7.246 21.266 4.762 1 87.88 141 THR B C 1
ATOM 2528 O O . THR B 1 141 ? -7.496 20.219 4.152 1 87.88 141 THR B O 1
ATOM 2531 N N . HIS B 1 142 ? -6.379 22.109 4.309 1 87.12 142 HIS B N 1
ATOM 2532 C CA . HIS B 1 142 ? -5.715 21.922 3.023 1 87.12 142 HIS B CA 1
ATOM 2533 C C . HIS B 1 142 ? -4.723 20.766 3.072 1 87.12 142 HIS B C 1
ATOM 2535 O O . HIS B 1 142 ? -4.203 20.344 2.037 1 87.12 142 HIS B O 1
ATOM 2541 N N . LEU B 1 143 ? -4.484 20.156 4.336 1 90.38 143 LEU B N 1
ATOM 2542 C CA . LEU B 1 143 ? -3.574 19.031 4.496 1 90.38 143 LEU B CA 1
ATOM 2543 C C . LEU B 1 143 ? -4.344 17.75 4.773 1 90.38 143 LEU B C 1
ATOM 2545 O O . LEU B 1 143 ? -3.744 16.703 5.086 1 90.38 143 LEU B O 1
ATOM 2549 N N . MET B 1 144 ? -5.594 17.812 4.672 1 85.69 144 MET B N 1
ATOM 2550 C CA . MET B 1 144 ? -6.418 16.625 4.828 1 85.69 144 MET B CA 1
ATOM 2551 C C . MET B 1 144 ? -6.312 15.727 3.596 1 85.69 144 MET B C 1
ATOM 2553 O O . MET B 1 144 ? -5.996 16.203 2.504 1 85.69 144 MET B O 1
ATOM 2557 N N . VAL B 1 145 ? -6.484 14.445 3.959 1 86 145 VAL B N 1
ATOM 2558 C CA . VAL B 1 145 ? -6.34 13.484 2.871 1 86 145 VAL B CA 1
ATOM 2559 C C . VAL B 1 145 ? -7.613 12.656 2.744 1 86 145 VAL B C 1
ATOM 2561 O O . VAL B 1 145 ? -8.383 12.531 3.703 1 86 145 VAL B O 1
ATOM 2564 N N . ASP B 1 146 ? -7.945 12.25 1.478 1 84 146 ASP B N 1
ATOM 2565 C CA . ASP B 1 146 ? -8.961 11.266 1.13 1 84 146 ASP B CA 1
ATOM 2566 C C . ASP B 1 146 ? -8.453 10.305 0.058 1 84 146 ASP B C 1
ATOM 2568 O O . ASP B 1 146 ? -8.367 10.664 -1.118 1 84 146 ASP B O 1
ATOM 2572 N N . PHE B 1 147 ? -8.188 9.062 0.62 1 86.62 147 PHE B N 1
ATOM 2573 C CA . PHE B 1 147 ? -7.59 8.102 -0.29 1 86.62 147 PHE B CA 1
ATOM 2574 C C . PHE B 1 147 ? -8.617 7.066 -0.74 1 86.62 147 PHE B C 1
ATOM 2576 O O . PHE B 1 147 ? -8.266 5.922 -1.034 1 86.62 147 PHE B O 1
ATOM 2583 N N . SER B 1 148 ? -9.906 7.406 -0.824 1 84.25 148 SER B N 1
ATOM 2584 C CA . SER B 1 148 ? -10.969 6.484 -1.217 1 84.25 148 SER B CA 1
ATOM 2585 C C . SER B 1 148 ? -10.742 5.949 -2.627 1 84.25 148 SER B C 1
ATOM 2587 O O . SER B 1 148 ? -10.953 4.762 -2.887 1 84.25 148 SER B O 1
ATOM 2589 N N . GLN B 1 149 ? -10.367 6.812 -3.516 1 81 149 GLN B N 1
ATOM 2590 C CA . GLN B 1 149 ? -10.133 6.391 -4.895 1 81 149 GLN B CA 1
ATOM 2591 C C . GLN B 1 149 ? -8.961 5.41 -4.977 1 81 149 GLN B C 1
ATOM 2593 O O . GLN B 1 149 ? -9.047 4.395 -5.668 1 81 149 GLN B O 1
ATOM 2598 N N . GLU B 1 150 ? -7.938 5.727 -4.254 1 83.06 150 GLU B N 1
ATOM 2599 C CA . GLU B 1 150 ? -6.766 4.855 -4.242 1 83.06 150 GLU B CA 1
ATOM 2600 C C . GLU B 1 150 ? -7.094 3.504 -3.611 1 83.06 150 GLU B C 1
ATOM 2602 O O . GLU B 1 150 ? -6.605 2.467 -4.066 1 83.06 150 GLU B O 1
ATOM 2607 N N . ARG B 1 151 ? -7.926 3.463 -2.57 1 85.94 151 ARG B N 1
ATOM 2608 C CA . ARG B 1 151 ? -8.352 2.211 -1.956 1 85.94 151 ARG B CA 1
ATOM 2609 C C . ARG B 1 151 ? -9.094 1.333 -2.959 1 85.94 151 ARG B C 1
ATOM 2611 O O . ARG B 1 151 ? -8.844 0.128 -3.041 1 85.94 151 ARG B O 1
ATOM 2618 N N . GLN B 1 152 ? -9.922 1.982 -3.717 1 83.56 152 GLN B N 1
ATOM 2619 C CA . GLN B 1 152 ? -10.688 1.251 -4.719 1 83.56 152 GLN B CA 1
ATOM 2620 C C . GLN B 1 152 ? -9.773 0.667 -5.793 1 83.56 152 GLN B C 1
ATOM 2622 O O . GLN B 1 152 ? -9.953 -0.479 -6.211 1 83.56 152 GLN B O 1
ATOM 2627 N N . MET B 1 153 ? -8.883 1.418 -6.207 1 82.81 153 MET B N 1
ATOM 2628 C CA . MET B 1 153 ? -7.953 0.965 -7.242 1 82.81 153 MET B CA 1
ATOM 2629 C C . MET B 1 153 ? -7.133 -0.223 -6.754 1 82.81 153 MET B C 1
ATOM 2631 O O . MET B 1 153 ? -6.891 -1.168 -7.508 1 82.81 153 MET B O 1
ATOM 2635 N N . LEU B 1 154 ? -6.719 -0.198 -5.512 1 86.12 154 LEU B N 1
ATOM 2636 C CA . LEU B 1 154 ? -5.898 -1.268 -4.953 1 86.12 154 LEU B CA 1
ATOM 2637 C C . LEU B 1 154 ? -6.715 -2.545 -4.785 1 86.12 154 LEU B C 1
ATOM 2639 O O . LEU B 1 154 ? -6.176 -3.648 -4.895 1 86.12 154 LEU B O 1
ATOM 2643 N N . GLN B 1 155 ? -8.008 -2.344 -4.637 1 85.56 155 GLN B N 1
ATOM 2644 C CA . GLN B 1 155 ? -8.875 -3.504 -4.461 1 85.56 155 GLN B CA 1
ATOM 2645 C C . GLN B 1 155 ? -9.055 -4.254 -5.777 1 85.56 155 GLN B C 1
ATOM 2647 O O . GLN B 1 155 ? -9.422 -5.434 -5.781 1 85.56 155 GLN B O 1
ATOM 2652 N N . THR B 1 156 ? -8.758 -3.535 -6.867 1 80 156 THR B N 1
ATOM 2653 C CA . THR B 1 156 ? -9.016 -4.148 -8.164 1 80 156 THR B CA 1
ATOM 2654 C C . THR B 1 156 ? -7.719 -4.617 -8.812 1 80 156 THR B C 1
ATOM 2656 O O . THR B 1 156 ? -7.668 -4.832 -10.023 1 80 156 THR B O 1
ATOM 2659 N N . LEU B 1 157 ? -6.691 -4.688 -8.078 1 82 157 LEU B N 1
ATOM 2660 C CA . LEU B 1 157 ? -5.449 -5.242 -8.609 1 82 157 LEU B CA 1
ATOM 2661 C C . LEU B 1 157 ? -5.672 -6.648 -9.156 1 82 157 LEU B C 1
ATOM 2663 O O . LEU B 1 157 ? -6.301 -7.48 -8.5 1 82 157 LEU B O 1
ATOM 2667 N N . LYS B 1 158 ? -5.383 -6.812 -10.445 1 77.5 158 LYS B N 1
ATOM 2668 C CA . LYS B 1 158 ? -5.625 -8.086 -11.109 1 77.5 158 LYS B CA 1
ATOM 2669 C C . LYS B 1 158 ? -4.344 -8.633 -11.734 1 77.5 158 LYS B C 1
ATOM 2671 O O . LYS B 1 158 ? -3.363 -7.902 -11.891 1 77.5 158 LYS B O 1
ATOM 2676 N N . PHE B 1 159 ? -4.391 -9.961 -11.953 1 80.38 159 PHE B N 1
ATOM 2677 C CA . PHE B 1 159 ? -3.334 -10.594 -12.734 1 80.38 159 PHE B CA 1
ATOM 2678 C C . PHE B 1 159 ? -3.26 -9.992 -14.133 1 80.38 159 PHE B C 1
ATOM 2680 O O . PHE B 1 159 ? -4.219 -9.375 -14.602 1 80.38 159 PHE B O 1
ATOM 2687 N N . LEU B 1 160 ? -1.95 -9.883 -14.727 1 66.12 160 LEU B N 1
ATOM 2688 C CA . LEU B 1 160 ? -1.796 -9.375 -16.078 1 66.12 160 LEU B CA 1
ATOM 2689 C C . LEU B 1 160 ? -2.77 -10.055 -17.047 1 66.12 160 LEU B C 1
ATOM 2691 O O . LEU B 1 160 ? -2.896 -11.281 -17.031 1 66.12 160 LEU B O 1
ATOM 2695 N N . PRO B 1 161 ? -3.756 -9.312 -17.484 1 53.56 161 PRO B N 1
ATOM 2696 C CA . PRO B 1 161 ? -4.477 -10.016 -18.547 1 53.56 161 PRO B CA 1
ATOM 2697 C C . PRO B 1 161 ? -3.543 -10.586 -19.609 1 53.56 161 PRO B C 1
ATOM 2699 O O . PRO B 1 161 ? -2.42 -10.109 -19.766 1 53.56 161 PRO B O 1
ATOM 2702 N N . GLY B 1 162 ? -3.541 -11.781 -20.109 1 41.84 162 GLY B N 1
ATOM 2703 C CA . GLY B 1 162 ? -2.723 -12.148 -21.25 1 41.84 162 GLY B CA 1
ATOM 2704 C C . GLY B 1 162 ? -2.328 -10.969 -22.109 1 41.84 162 GLY B C 1
ATOM 2705 O O . GLY B 1 162 ? -3.166 -10.398 -22.812 1 41.84 162 GLY B O 1
ATOM 2706 N N . LYS B 1 163 ? -1.771 -10.016 -21.516 1 41.16 163 LYS B N 1
ATOM 2707 C CA . LYS B 1 163 ? -1.271 -8.875 -22.281 1 41.16 163 LYS B CA 1
ATOM 2708 C C . LYS B 1 163 ? -0.645 -9.32 -23.594 1 41.16 163 LYS B C 1
ATOM 2710 O O . LYS B 1 163 ? 0.529 -9.695 -23.641 1 41.16 163 LYS B O 1
ATOM 2715 N N . TYR B 1 164 ? -0.873 -10.328 -24.203 1 37.75 164 TYR B N 1
ATOM 2716 C CA . TYR B 1 164 ? -0.366 -10.016 -25.531 1 37.75 164 TYR B CA 1
ATOM 2717 C C . TYR B 1 164 ? -0.761 -8.602 -25.938 1 37.75 164 TYR B C 1
ATOM 2719 O O . TYR B 1 164 ? 0.065 -7.84 -26.453 1 37.75 164 TYR B O 1
ATOM 2727 N N . MET B 1 165 ? -2.184 -8.117 -26.156 1 32.59 165 MET B N 1
ATOM 2728 C CA . MET B 1 165 ? -2.502 -7.27 -27.297 1 32.59 165 MET B CA 1
ATOM 2729 C C . MET B 1 165 ? -2.332 -5.793 -26.938 1 32.59 165 MET B C 1
ATOM 2731 O O . MET B 1 165 ? -1.944 -4.988 -27.797 1 32.59 165 MET B O 1
ATOM 2735 N N . TYR B 1 166 ? -2.883 -5.254 -25.781 1 35.03 166 TYR B N 1
ATOM 2736 C CA . TYR B 1 166 ? -3.016 -3.814 -25.984 1 35.03 166 TYR B CA 1
ATOM 2737 C C . TYR B 1 166 ? -1.67 -3.115 -25.828 1 35.03 166 TYR B C 1
ATOM 2739 O O . TYR B 1 166 ? -1.365 -2.17 -26.562 1 35.03 166 TYR B O 1
ATOM 2747 N N . TYR B 1 167 ? -0.856 -3.334 -24.891 1 36.72 167 TYR B N 1
ATOM 2748 C CA . TYR B 1 167 ? 0.309 -2.461 -24.812 1 36.72 167 TYR B CA 1
ATOM 2749 C C . TYR B 1 167 ? 1.379 -2.881 -25.812 1 36.72 167 TYR B C 1
ATOM 2751 O O . TYR B 1 167 ? 2.441 -2.26 -25.891 1 36.72 167 TYR B O 1
ATOM 2759 N N . MET B 1 168 ? 1.278 -4.066 -26.547 1 33.97 168 MET B N 1
ATOM 2760 C CA . MET B 1 168 ? 2.123 -4.082 -27.734 1 33.97 168 MET B CA 1
ATOM 2761 C C . MET B 1 168 ? 1.653 -3.045 -28.75 1 33.97 168 MET B C 1
ATOM 2763 O O . MET B 1 168 ? 2.41 -2.654 -29.641 1 33.97 168 MET B O 1
ATOM 2767 N N . TYR B 1 169 ? 0.363 -2.758 -28.953 1 34.25 169 TYR B N 1
ATOM 2768 C CA . TYR B 1 169 ? -0.036 -1.902 -30.062 1 34.25 169 TYR B CA 1
ATOM 2769 C C . TYR B 1 169 ? 0.203 -0.434 -29.734 1 34.25 169 TYR B C 1
ATOM 2771 O O . TYR B 1 169 ? 0.367 0.392 -30.625 1 34.25 169 TYR B O 1
ATOM 2779 N N . ASN B 1 170 ? -0.07 0.049 -28.609 1 34.31 170 ASN B N 1
ATOM 2780 C CA . ASN B 1 170 ? -0.066 1.507 -28.672 1 34.31 170 ASN B CA 1
ATOM 2781 C C . ASN B 1 170 ? 1.355 2.064 -28.672 1 34.31 170 ASN B C 1
ATOM 2783 O O . ASN B 1 170 ? 1.55 3.279 -28.719 1 34.31 170 ASN B O 1
ATOM 2787 N N . PHE B 1 171 ? 2.365 1.317 -28.25 1 30 171 PHE B N 1
ATOM 2788 C CA . PHE B 1 171 ? 3.617 2.037 -28.438 1 30 171 PHE B CA 1
ATOM 2789 C C . PHE B 1 171 ? 4.242 1.679 -29.781 1 30 171 PHE B C 1
ATOM 2791 O O . PHE B 1 171 ? 5.387 2.045 -30.062 1 30 171 PHE B O 1
ATOM 2798 N N . GLU B 1 172 ? 3.596 1.048 -30.734 1 23.88 172 GLU B N 1
ATOM 2799 C CA . GLU B 1 172 ? 4.07 1.354 -32.062 1 23.88 172 GLU B CA 1
ATOM 2800 C C . GLU B 1 172 ? 3.482 2.668 -32.594 1 23.88 172 GLU B C 1
ATOM 2802 O O . GLU B 1 172 ? 2.324 2.984 -32.312 1 23.88 172 GLU B O 1
#

Sequence (344 aa):
MLKEALQRIISTLANKNDEIQNFIDTLNHTLKGVQENSSNILSELDEEFDSLYSILDEVKENMVISIKQEQARKSQELQSQLSQCNNALENSEELLEFATRSLDIKEPEEFSKAARQIKDRVTMASAFRLSLKPKVSDNMTHLMVDFSQERQMLQTLKFLPGKYMYYMYNFEMLKEALQRIISTLANKNDEIQNFIDTLNHTLKGVQENSSNILSELDEEFDSLYSILDEVKENMVISIKQEQARKSQELQSQLSQCNNALENSEELLEFATRSLDIKEPEEFSKAARQIKDRVTMASAFRLSLKPKVSDNMTHLMVDFSQERQMLQTLKFLPGKYMYYMYNFE

Secondary structure (DSSP, 8-state):
-HHHHHHHHHHHHHHHHHHHHHHHHHHHHHHHHHHHHHHHHHHHHHHHHHHHHHHHHHHHHHHHHHHHHHHHHHHHHHHHHHHHHHHHHHHHHHHHHHHHHHTT---HHHHHHHHHHHHHHHHH-GGGG---S-SS-S--GGG----HHHHHHHHT------TTSHHHHTT-/-HHHHHHHHHHHHHHHHHHHHHHHHHHHHHHHHHHHHHHHHHHHHHHHHHHHHHHHHHHHHHHHHHHHHHHHHHHHHHHHHHHHHHHHHHHHHHHHHHHHHHTT--SHHHHHHHHHHHHHHHHH-GGGG---S-SS-S--GGG----HHHHHHHHT------TTSHHHHTT-

pLDDT: mean 90.33, std 15.7, range [23.81, 98.62]

Nearest PDB structures (foldseek):
  4ilo-assembly1_A  TM=5.843E-01  e=5.937E+00  Chlamydia trachomatis L2/434/Bu
  4ilo-assembly1_A  TM=6.073E-01  e=7.298E+00  Chlamydia trachomatis L2/434/Bu

Foldseek 3Di:
DVVVVVVVVVVVVVVVVVVVVVVVVVVVVVVVVVVVVVVVVVVVVVVVVVVVVVVVVVVVVVLVVVLVVVVVVLVVQQVVLVVLQVVLVVLVVVLVVQVVVLVPDDDVVSSVVSVVVSVVCVVVRVNVVRDPDRPDDPDDCVSDDDCPVVVVVVVPDDDPDVPPPDVVPPVD/DVVVVVVVVVVVVVVVVVVVVVVVVVVVVVVVVVVVVVVVVVVVVVVVVVVVVVVVVVVVVVLVVVLVVVVVVLVVQQVVLVVLQVVLVVLVVVLVVLVVVLVPDDDVVSSVVSVVVSVVCVVVRSNVVRDPDRPDDPDDCVSDDDCPVVVVVVVPDDDPDPPPPDVVPPVD

InterPro domains:
  IPR003649 B-box, C-terminal [SM00502] (2-128)
  IPR017903 COS domain [PS51262] (103-160)
  IPR050617 E3 ubiquitin-protein ligases and FN3/SPRY domain-containing proteins [PTHR24099] (4-160)

Radius of gyration: 46.1 Å; Cα contacts (8 Å, |Δi|>4): 286; chains: 2; bounding box: 37×150×85 Å

Organism: Castor canadensis (NCBI:txid51338)

Solvent-accessible surface area (backbone atoms only — not comparable to full-atom values): 19014 Å² total; per-residue (Å²): 112,70,64,61,53,49,52,49,49,45,50,52,46,54,52,50,48,49,53,49,53,52,46,46,51,52,45,53,51,38,47,52,38,30,54,52,44,46,52,50,45,51,53,51,50,52,52,53,50,51,50,48,52,51,46,52,54,51,49,51,51,51,49,52,50,52,50,52,50,50,44,50,52,48,45,51,56,45,50,53,50,44,52,52,47,52,53,22,45,52,54,47,50,52,51,41,53,51,54,59,59,48,69,70,50,80,53,64,70,62,32,54,52,51,53,51,52,49,54,56,49,59,77,66,37,56,59,81,69,60,77,91,60,81,93,64,73,40,77,57,68,61,66,31,71,72,63,63,68,59,47,52,54,56,71,60,68,62,53,33,60,74,62,66,60,61,80,62,52,70,76,101,113,69,64,61,53,50,52,50,50,45,53,52,46,53,52,50,45,50,54,48,53,52,44,46,52,52,44,52,52,37,48,52,37,30,54,53,43,48,50,50,46,49,52,52,49,52,51,52,51,50,49,48,52,50,48,50,53,52,49,50,52,52,51,52,50,52,51,52,49,52,43,49,52,47,45,51,54,46,51,50,51,46,52,53,47,52,53,21,44,54,53,48,50,51,50,41,52,52,52,58,60,48,70,70,50,79,53,64,70,61,31,53,52,51,52,52,52,49,54,58,49,60,75,65,36,56,56,81,69,59,77,90,59,80,93,66,72,39,78,58,69,62,65,31,71,75,61,63,67,59,47,53,55,56,70,61,69,62,54,34,60,76,67,63,60,62,79,63,51,70,77,100